Protein AF-A0A535RAV1-F1 (afdb_monomer)

Radius of gyration: 21.85 Å; Cα contacts (8 Å, |Δi|>4): 328; chains: 1; bounding box: 74×34×64 Å

Sequence (198 aa):
MDEGVINHAPTEHHHMDGILNIHKPTGMTSHDVVARVRKLLKQKRVGHAGTLDPAASGVLPICVGQATRVAEYLSESGKAYQATIAFGTVTDTYDSEGAVIRTTSTDDLTLSHIQSLLPTFLGDQLQVPPRYSAIKLQGQPAYKRTRAGEAITMEARSVTIYRLEIIDWQTPMLTLAIECSKGTYIRSLAYDLGEQSG

Nearest PDB structures (foldseek):
  1k8w-assembly1_A  TM=9.732E-01  e=4.304E-21  Escherichia coli
  1zl3-assembly1_A  TM=9.728E-01  e=6.489E-21  Escherichia coli
  2ab4-assembly1_A  TM=9.626E-01  e=1.083E-19  Thermotoga maritima
  1ze2-assembly1_A  TM=9.544E-01  e=5.512E-18  Thermotoga maritima
  1sgv-assembly1_A  TM=8.808E-01  e=1.777E-13  Mycobacterium tuberculosis H37Rv

Secondary structure (DSSP, 8-state):
-----------------EEEEEEEPTT--HHHHHHHHHHHHT-S-EEESSPPPTT--EEEEEEEGGGGGGHHHHHHS-EEEEEEEETTEEETTSSTTSPEEEE---TT--HHHHHHHGGGGSEEEEE---SSSS-EETTEEHHHHHHTT---PPPPEEEEEEEEEEEEEETTEEEEEEEE-TT--HHHHHHHHHHHH-

Foldseek 3Di:
DDDDDPPDDPDPLPFDFDKDWDWADAQDWLVNVQVVVCVVSVADAKDWLDTDDRRDTGTIIMGGDPSVVCSPVSLFDKDKDKDKFFAQWAFLQLDPVGDTPGGDDCPVPDPVLLVVCVVVQAFKDWFFHRLCAQDDDPNHGSNVCVVVVHDDDTGTDIKHWHDWDFPDDDVPMTIIITIIGRPDDVSRVSVVSNVSRD

Structure (mmCIF, N/CA/C/O backbone):
data_AF-A0A535RAV1-F1
#
_entry.id   AF-A0A535RAV1-F1
#
loop_
_atom_site.group_PDB
_atom_site.id
_atom_site.type_symbol
_atom_site.label_atom_id
_atom_site.label_alt_id
_atom_site.label_comp_id
_atom_site.label_asym_id
_atom_site.label_entity_id
_atom_site.label_seq_id
_atom_site.pdbx_PDB_ins_code
_atom_site.Cartn_x
_atom_site.Cartn_y
_atom_site.Cartn_z
_atom_site.occupancy
_atom_site.B_iso_or_equiv
_atom_site.auth_seq_id
_atom_site.auth_comp_id
_atom_site.auth_asym_id
_atom_site.auth_atom_id
_atom_site.pdbx_PDB_model_num
ATOM 1 N N . MET A 1 1 ? -58.759 11.325 39.808 1.00 40.94 1 MET A N 1
ATOM 2 C CA . MET A 1 1 ? -58.548 10.662 38.509 1.00 40.94 1 MET A CA 1
ATOM 3 C C . MET A 1 1 ? -57.102 10.928 38.164 1.00 40.94 1 MET A C 1
ATOM 5 O O . MET A 1 1 ? -56.770 12.062 37.861 1.00 40.94 1 MET A O 1
ATOM 9 N N . ASP A 1 2 ? -56.259 9.937 38.438 1.00 40.59 2 ASP A N 1
ATOM 10 C CA . ASP A 1 2 ? -54.803 10.002 38.310 1.00 40.59 2 ASP A CA 1
ATOM 11 C C . ASP A 1 2 ? -54.442 9.800 36.835 1.00 40.59 2 ASP A C 1
ATOM 13 O O . ASP A 1 2 ? -54.731 8.743 36.267 1.00 40.59 2 ASP A O 1
ATOM 17 N N . GLU A 1 3 ? -53.862 10.814 36.196 1.00 44.00 3 GLU A N 1
ATOM 18 C CA . GLU A 1 3 ? -53.285 10.674 34.860 1.00 44.00 3 GLU A CA 1
ATOM 19 C C . GLU A 1 3 ? -51.936 9.962 34.989 1.00 44.00 3 GLU A C 1
ATOM 21 O O . GLU A 1 3 ? -50.919 10.545 35.365 1.00 44.00 3 GLU A O 1
ATOM 26 N N . GLY A 1 4 ? -51.953 8.656 34.719 1.00 43.03 4 GLY A N 1
ATOM 27 C CA . GLY A 1 4 ? -50.771 7.807 34.720 1.00 43.03 4 GLY A CA 1
ATOM 28 C C . GLY A 1 4 ? -49.730 8.295 33.714 1.00 43.03 4 GLY A C 1
ATOM 29 O O . GLY A 1 4 ? -49.876 8.118 32.506 1.00 43.03 4 GLY A O 1
ATOM 30 N N . VAL A 1 5 ? -48.649 8.873 34.234 1.00 48.31 5 VAL A N 1
ATOM 31 C CA . VAL A 1 5 ? -47.430 9.189 33.488 1.00 48.31 5 VAL A CA 1
ATOM 32 C C . VAL A 1 5 ? -46.812 7.878 33.001 1.00 48.31 5 VAL A C 1
ATOM 34 O O . VAL A 1 5 ? -46.253 7.103 33.778 1.00 48.31 5 VAL A O 1
ATOM 37 N N . ILE A 1 6 ? -46.912 7.614 31.698 1.00 54.31 6 ILE A N 1
ATOM 38 C CA . ILE A 1 6 ? -46.225 6.497 31.046 1.00 54.31 6 ILE A CA 1
ATOM 39 C C . ILE A 1 6 ? -44.735 6.850 30.985 1.00 54.31 6 ILE A C 1
ATOM 41 O O . ILE A 1 6 ? -44.263 7.473 30.034 1.00 54.31 6 ILE A O 1
ATOM 45 N N . ASN A 1 7 ? -43.986 6.452 32.013 1.00 45.75 7 ASN A N 1
ATOM 46 C CA . ASN A 1 7 ? -42.528 6.484 31.995 1.00 45.75 7 ASN A CA 1
ATOM 47 C C . ASN A 1 7 ? -42.029 5.577 30.861 1.00 45.75 7 ASN A C 1
ATOM 49 O O . ASN A 1 7 ? -42.032 4.353 30.985 1.00 45.75 7 ASN A O 1
ATOM 53 N N . HIS A 1 8 ? -41.593 6.170 29.748 1.00 49.88 8 HIS A N 1
ATOM 54 C CA . HIS A 1 8 ? -40.748 5.463 28.792 1.00 49.88 8 HIS A CA 1
ATOM 55 C C . HIS A 1 8 ? -39.444 5.113 29.512 1.00 49.88 8 HIS A C 1
ATOM 57 O O . HIS A 1 8 ? -38.670 6.002 29.870 1.00 49.88 8 HIS A O 1
ATOM 63 N N . ALA A 1 9 ? -39.221 3.820 29.756 1.00 52.66 9 ALA A N 1
ATOM 64 C CA . ALA A 1 9 ? -37.935 3.326 30.224 1.00 52.66 9 ALA A CA 1
ATOM 65 C C . ALA A 1 9 ? -36.830 3.862 29.292 1.00 52.66 9 ALA A C 1
ATOM 67 O O . ALA A 1 9 ? -37.036 3.897 28.073 1.00 52.66 9 ALA A O 1
ATOM 68 N N . PRO A 1 10 ? -35.676 4.306 29.823 1.00 50.59 10 PRO A N 1
ATOM 69 C CA . PRO A 1 10 ? -34.574 4.735 28.978 1.00 50.59 10 PRO A CA 1
ATOM 70 C C . PRO A 1 10 ? -34.222 3.576 28.045 1.00 50.59 10 PRO A C 1
ATOM 72 O O . PRO A 1 10 ? -33.960 2.469 28.508 1.00 50.59 10 PRO A O 1
ATOM 75 N N . THR A 1 11 ? -34.264 3.815 26.731 1.00 56.00 11 THR A N 1
ATOM 76 C CA . THR A 1 11 ? -33.820 2.845 25.726 1.00 56.00 11 THR A CA 1
ATOM 77 C C . THR A 1 11 ? -32.434 2.360 26.122 1.00 56.00 11 THR A C 1
ATOM 79 O O . THR A 1 11 ? -31.497 3.163 26.125 1.00 56.00 11 THR A O 1
ATOM 82 N N . GLU A 1 12 ? -32.302 1.082 26.483 1.00 54.66 12 GLU A N 1
ATOM 83 C CA . GLU A 1 12 ? -31.005 0.484 26.774 1.00 54.66 12 GLU A CA 1
ATOM 84 C C . GLU A 1 12 ? -30.094 0.726 25.573 1.00 54.66 12 GLU A C 1
ATOM 86 O O . GLU A 1 12 ? -30.307 0.193 24.481 1.00 54.66 12 GLU A O 1
ATOM 91 N N . HIS A 1 13 ? -29.078 1.567 25.757 1.00 59.22 13 HIS A N 1
ATOM 92 C CA . HIS A 1 13 ? -28.006 1.698 24.790 1.00 59.22 13 HIS A CA 1
ATOM 93 C C . HIS A 1 13 ? -27.215 0.393 24.808 1.00 59.22 13 HIS A C 1
ATOM 95 O O . HIS A 1 13 ? -26.243 0.255 25.549 1.00 59.22 13 HIS A O 1
ATOM 101 N N . HIS A 1 14 ? -27.657 -0.576 24.006 1.00 67.88 14 HIS A N 1
ATOM 102 C CA . HIS A 1 14 ? -26.923 -1.808 23.783 1.00 67.88 14 HIS A CA 1
ATOM 103 C C . HIS A 1 14 ? -25.544 -1.448 23.233 1.00 67.88 14 HIS A C 1
ATOM 105 O O . HIS A 1 14 ? -25.396 -0.940 22.118 1.00 67.88 14 HIS A O 1
ATOM 111 N N . HIS A 1 15 ? -24.527 -1.668 24.061 1.00 83.62 15 HIS A N 1
ATOM 112 C CA . HIS A 1 15 ? -2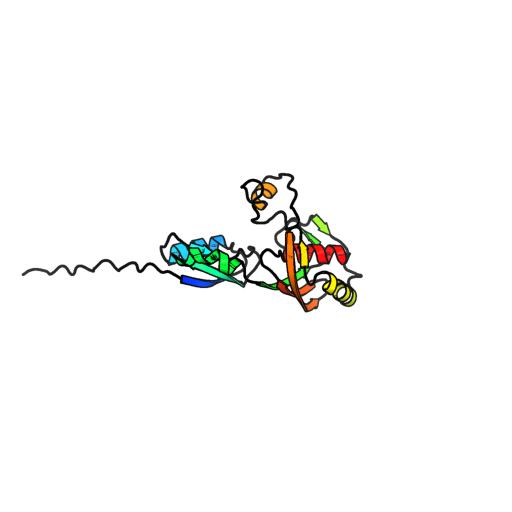3.145 -1.551 23.646 1.00 83.62 15 HIS A CA 1
ATOM 113 C C . HIS A 1 15 ? -22.860 -2.663 22.638 1.00 83.62 15 HIS A C 1
ATOM 115 O O . HIS A 1 15 ? -22.848 -3.839 22.986 1.00 83.62 15 HIS A O 1
ATOM 121 N N . MET A 1 16 ? -22.639 -2.285 21.380 1.00 90.56 16 MET A N 1
ATOM 122 C CA . MET A 1 16 ? -22.198 -3.215 20.353 1.00 90.56 16 MET A CA 1
ATOM 123 C C . MET A 1 16 ? -20.735 -3.596 20.595 1.00 90.56 16 MET A C 1
ATOM 125 O O . MET A 1 16 ? -19.881 -2.723 20.764 1.00 90.56 16 MET A O 1
ATOM 129 N N . ASP A 1 17 ? -20.458 -4.893 20.556 1.00 95.94 17 ASP A N 1
ATOM 130 C CA . ASP A 1 17 ? -19.117 -5.458 20.479 1.00 95.94 17 ASP A CA 1
ATOM 131 C C . ASP A 1 17 ? -19.047 -6.303 19.205 1.00 95.94 17 ASP A C 1
ATOM 133 O O . ASP A 1 17 ? -19.876 -7.189 18.996 1.00 95.94 17 ASP A O 1
ATOM 137 N N . GLY A 1 18 ? -18.090 -6.027 18.320 1.00 96.31 18 GLY A N 1
ATOM 138 C CA . GLY A 1 18 ? -17.994 -6.780 17.071 1.00 96.31 18 GLY A CA 1
ATOM 139 C C . GLY A 1 18 ? -17.043 -6.195 16.038 1.00 96.31 18 GLY A C 1
ATOM 140 O O . GLY A 1 18 ? -16.431 -5.145 16.244 1.00 96.31 18 GLY A O 1
ATOM 141 N N . ILE A 1 19 ? -16.922 -6.898 14.914 1.00 97.50 19 ILE A N 1
ATOM 142 C CA . ILE A 1 19 ? -16.117 -6.491 13.761 1.00 97.50 19 ILE A CA 1
ATOM 143 C C . ILE A 1 19 ? -17.068 -6.224 12.595 1.00 97.50 19 ILE A C 1
ATOM 145 O O . ILE A 1 19 ? -17.820 -7.104 12.184 1.00 97.50 19 ILE A O 1
ATOM 149 N N . LEU A 1 20 ? -17.029 -5.009 12.060 1.00 97.31 20 LEU A N 1
ATOM 150 C CA . LEU A 1 20 ? -17.771 -4.604 10.874 1.00 97.31 20 LEU A CA 1
ATOM 151 C C . LEU A 1 20 ? -16.847 -4.687 9.661 1.00 97.31 20 LEU A C 1
ATOM 153 O O . LEU A 1 20 ? -15.810 -4.025 9.629 1.00 97.31 20 LEU A O 1
ATOM 157 N N . ASN A 1 21 ? -17.229 -5.462 8.650 1.00 97.00 21 ASN A N 1
ATOM 158 C CA . ASN A 1 21 ? -16.541 -5.461 7.363 1.00 97.00 21 ASN A CA 1
ATOM 159 C C . ASN A 1 21 ? -17.077 -4.307 6.503 1.00 97.00 21 ASN A C 1
ATOM 161 O O . ASN A 1 21 ? -18.159 -4.418 5.926 1.00 97.00 21 ASN A O 1
ATOM 165 N N . ILE A 1 22 ? -16.362 -3.180 6.464 1.00 97.81 22 ILE A N 1
ATOM 166 C CA . ILE A 1 22 ? -16.795 -1.989 5.727 1.00 97.81 22 ILE A CA 1
ATOM 167 C C . ILE A 1 22 ? -16.051 -1.895 4.402 1.00 97.81 22 ILE A C 1
ATOM 169 O O . ILE A 1 22 ? -14.827 -1.936 4.372 1.00 97.81 22 ILE A O 1
ATOM 173 N N . HIS A 1 23 ? -16.782 -1.669 3.313 1.00 98.06 23 HIS A N 1
ATOM 174 C CA . HIS A 1 23 ? -16.182 -1.222 2.063 1.00 98.06 23 HIS A CA 1
ATOM 175 C C . HIS A 1 23 ? -15.882 0.285 2.141 1.00 98.06 23 HIS A C 1
ATOM 177 O O . HIS A 1 23 ? -16.796 1.112 2.071 1.00 98.06 23 HIS A O 1
ATOM 183 N N . LYS A 1 24 ? -14.611 0.657 2.330 1.00 98.06 24 LYS A N 1
ATOM 184 C CA . LYS A 1 24 ? -14.158 2.054 2.318 1.00 98.06 24 LYS A CA 1
ATOM 185 C C . LYS A 1 24 ? -14.200 2.578 0.874 1.00 98.06 24 LYS A C 1
ATOM 187 O O . LYS A 1 24 ? -13.493 2.018 0.039 1.00 98.06 24 LYS A O 1
ATOM 192 N N . PRO A 1 25 ? -14.957 3.641 0.554 1.00 97.06 25 PRO A N 1
ATOM 193 C CA . PRO A 1 25 ? -14.836 4.314 -0.736 1.00 97.06 25 PRO A CA 1
ATOM 194 C C . PRO A 1 25 ? -13.516 5.096 -0.850 1.00 97.06 25 PRO A C 1
ATOM 196 O O . PRO A 1 25 ? -12.830 5.371 0.143 1.00 97.06 25 PRO A O 1
ATOM 199 N N . THR A 1 26 ? -13.171 5.478 -2.075 1.00 95.88 26 THR A N 1
ATOM 200 C CA . THR A 1 26 ? -12.068 6.407 -2.347 1.00 95.88 26 THR A CA 1
ATOM 201 C C . THR A 1 26 ? -12.363 7.800 -1.772 1.00 95.88 26 THR A C 1
ATOM 203 O O . THR A 1 26 ? -13.507 8.138 -1.457 1.00 95.88 26 THR A O 1
ATOM 206 N N . GLY A 1 27 ? -11.317 8.601 -1.561 1.00 94.69 27 GLY A N 1
ATOM 207 C CA . GLY A 1 27 ? -11.416 9.979 -1.061 1.00 94.69 27 GLY A CA 1
ATOM 208 C C . GLY A 1 27 ? -11.648 10.117 0.449 1.00 94.69 27 GLY A C 1
ATOM 209 O O . GLY A 1 27 ? -11.622 11.226 0.972 1.00 94.69 27 GLY A O 1
ATOM 210 N N . MET A 1 28 ? -11.842 9.013 1.178 1.00 95.44 28 MET A N 1
ATOM 211 C CA . MET A 1 28 ? -11.912 9.018 2.645 1.00 95.44 28 MET A CA 1
ATOM 212 C C . MET A 1 28 ? -10.675 8.373 3.255 1.00 95.44 28 MET A C 1
ATOM 214 O O . MET A 1 28 ? -10.225 7.316 2.805 1.00 95.44 28 MET A O 1
ATOM 218 N N . THR A 1 29 ? -10.173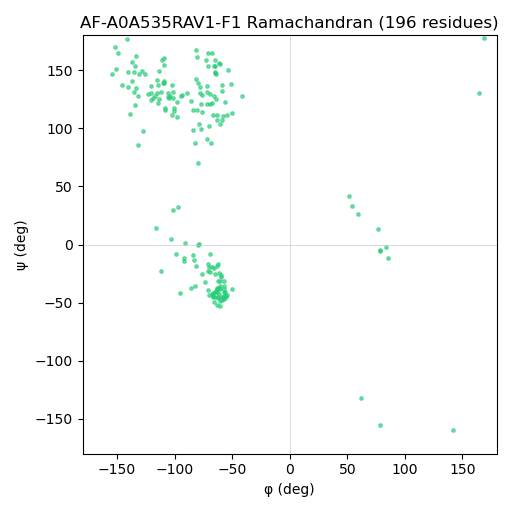 8.930 4.352 1.00 95.94 29 THR A N 1
ATOM 219 C CA . THR A 1 29 ? -9.173 8.238 5.165 1.00 95.94 29 THR A CA 1
ATOM 220 C C . THR A 1 29 ? -9.820 7.081 5.935 1.00 95.94 29 THR A C 1
ATOM 222 O O . THR A 1 29 ? -11.020 7.070 6.222 1.00 95.94 29 THR A O 1
ATOM 225 N N . SER A 1 30 ? -9.012 6.108 6.358 1.00 96.50 30 SER A N 1
ATOM 226 C CA . SER A 1 30 ? -9.485 5.050 7.268 1.00 96.50 30 SER A CA 1
ATOM 227 C C . SER A 1 30 ? -9.997 5.612 8.610 1.00 96.50 30 SER A C 1
ATOM 229 O O . SER A 1 30 ? -10.890 5.036 9.232 1.00 96.50 30 SER A O 1
ATOM 231 N N . HIS A 1 31 ? -9.477 6.768 9.043 1.00 96.62 31 HIS A N 1
ATOM 232 C CA . HIS A 1 31 ? -9.923 7.449 10.261 1.00 96.62 31 HIS A CA 1
ATOM 233 C C . HIS A 1 31 ? -11.293 8.119 10.092 1.00 96.62 31 HIS A C 1
ATOM 235 O O . HIS A 1 31 ? -12.073 8.126 11.046 1.00 96.62 31 HIS A O 1
ATOM 241 N N . ASP A 1 32 ? -11.629 8.605 8.895 1.00 97.69 32 ASP A N 1
ATOM 242 C CA . ASP A 1 32 ? -12.959 9.160 8.608 1.00 97.69 32 ASP A CA 1
ATOM 243 C C . ASP A 1 32 ? -14.042 8.085 8.737 1.00 97.69 32 ASP A C 1
ATOM 245 O O . ASP A 1 32 ? -15.099 8.327 9.328 1.00 97.69 32 ASP A O 1
ATOM 249 N N . VAL A 1 33 ? -13.757 6.858 8.275 1.00 98.06 33 VAL A N 1
ATOM 250 C CA . VAL A 1 33 ? -14.653 5.706 8.480 1.00 98.06 33 VAL A CA 1
ATOM 251 C C . VAL A 1 33 ? -14.849 5.432 9.969 1.00 98.06 33 VAL A C 1
ATOM 253 O O . VAL A 1 33 ? -15.988 5.322 10.426 1.00 98.06 33 VAL A O 1
ATOM 256 N N . VAL A 1 34 ? -13.760 5.373 10.746 1.00 97.88 34 VAL A N 1
ATOM 257 C CA . VAL A 1 34 ? -13.821 5.180 12.206 1.00 97.88 34 VAL A CA 1
ATOM 258 C C . VAL A 1 34 ? -14.672 6.268 12.870 1.00 97.88 34 VAL A C 1
ATOM 260 O O . VAL A 1 34 ? -15.519 5.955 13.709 1.00 97.88 34 VAL A O 1
ATOM 263 N N . ALA A 1 35 ? -14.489 7.535 12.490 1.00 97.81 35 ALA A N 1
ATOM 264 C CA . ALA A 1 35 ? -15.250 8.659 13.030 1.00 97.81 35 ALA A CA 1
ATOM 265 C C . ALA A 1 35 ? -16.749 8.551 12.704 1.00 97.81 35 ALA A C 1
ATOM 267 O O . ALA A 1 35 ? -17.592 8.779 13.579 1.00 97.81 35 ALA A O 1
ATOM 268 N N . ARG A 1 36 ? -17.093 8.139 11.479 1.00 97.69 36 ARG A N 1
ATOM 269 C CA . ARG A 1 36 ? -18.483 7.921 11.058 1.00 97.69 36 ARG A CA 1
ATOM 270 C C . ARG A 1 36 ? -19.135 6.771 11.824 1.00 97.69 36 ARG A C 1
ATOM 272 O O . ARG A 1 36 ? -20.237 6.951 12.335 1.00 97.69 36 ARG A O 1
ATOM 279 N N . VAL A 1 37 ? -18.449 5.637 11.977 1.00 97.19 37 VAL A N 1
ATOM 280 C CA . VAL A 1 37 ? -18.945 4.488 12.760 1.00 97.19 37 VAL A CA 1
ATOM 281 C C . VAL A 1 37 ? -19.146 4.872 14.226 1.00 97.19 37 VAL A C 1
ATOM 283 O O . VAL A 1 37 ? -20.211 4.623 14.786 1.00 97.19 37 VAL A O 1
ATOM 286 N N . ARG A 1 38 ? -18.175 5.564 14.832 1.00 96.44 38 ARG A N 1
ATOM 287 C CA . ARG A 1 38 ? -18.273 6.098 16.201 1.00 96.44 38 ARG A CA 1
ATOM 288 C C . ARG A 1 38 ? -19.508 6.979 16.389 1.00 96.44 38 ARG A C 1
ATOM 290 O O . ARG A 1 38 ? -20.196 6.848 17.400 1.00 96.44 38 ARG A O 1
ATOM 297 N N . LYS A 1 39 ? -19.798 7.860 15.425 1.00 96.31 39 LYS A N 1
ATOM 298 C CA . LYS A 1 39 ? -20.979 8.737 15.452 1.00 96.31 39 LYS A CA 1
ATOM 299 C C . LYS A 1 39 ? -22.284 7.946 15.329 1.00 96.31 39 LYS A C 1
ATOM 301 O O . LYS A 1 39 ? -23.211 8.215 16.085 1.00 96.31 39 LYS A O 1
ATOM 306 N N . LEU A 1 40 ? -22.348 6.985 14.406 1.00 95.81 40 LEU A N 1
ATOM 307 C CA . LEU A 1 40 ? -23.547 6.177 14.155 1.00 95.81 40 LEU A CA 1
ATOM 308 C C . LEU A 1 40 ? -23.892 5.267 15.338 1.00 95.81 40 LEU A C 1
ATOM 310 O O . LEU A 1 40 ? -25.045 5.221 15.753 1.00 95.81 40 LEU A O 1
ATOM 314 N N . LEU A 1 41 ? -22.891 4.597 15.912 1.00 94.88 41 LEU A N 1
ATOM 315 C CA . LEU A 1 41 ? -23.080 3.671 17.033 1.00 94.88 41 LEU A CA 1
ATOM 316 C C . LEU A 1 41 ? -23.110 4.366 18.398 1.00 94.88 41 LEU A C 1
ATOM 318 O O . LEU A 1 41 ? -23.393 3.726 19.404 1.00 94.88 41 LEU A O 1
ATOM 322 N N . LYS A 1 42 ? -22.791 5.667 18.458 1.00 95.00 42 LYS A N 1
ATOM 323 C CA . LYS A 1 42 ? -22.641 6.435 19.707 1.00 95.00 42 LYS A CA 1
ATOM 324 C C . LYS A 1 42 ? -21.651 5.791 20.696 1.00 95.00 42 LYS A C 1
ATOM 326 O O . LYS A 1 42 ? -21.791 5.927 21.907 1.00 95.00 42 LYS A O 1
ATOM 331 N N . GLN A 1 43 ? -20.607 5.129 20.188 1.00 93.31 43 GLN A N 1
ATOM 332 C CA . GLN A 1 43 ? -19.610 4.415 20.993 1.00 93.31 43 GLN A CA 1
ATOM 333 C C . GLN A 1 43 ? -18.200 4.952 20.773 1.00 93.31 43 GLN A C 1
ATOM 335 O O . GLN A 1 43 ? -17.721 5.045 19.648 1.00 93.31 43 GLN A O 1
ATOM 340 N N . LYS A 1 44 ? -17.481 5.246 21.862 1.00 92.94 44 LYS A N 1
ATOM 341 C CA . LYS A 1 44 ? -16.120 5.812 21.796 1.00 92.94 44 LYS A CA 1
ATOM 342 C C . LYS A 1 44 ? -15.072 4.806 21.305 1.00 92.94 44 LYS A C 1
ATOM 344 O O . LYS A 1 44 ? -14.167 5.177 20.557 1.00 92.94 44 LYS A O 1
ATOM 349 N N . ARG A 1 45 ? -15.182 3.544 21.729 1.00 96.12 45 ARG A N 1
ATOM 350 C CA . ARG A 1 45 ? -14.188 2.494 21.474 1.00 96.12 45 ARG A CA 1
ATOM 351 C C . ARG A 1 45 ? -14.394 1.883 20.086 1.00 96.12 45 ARG A C 1
ATOM 353 O O . ARG A 1 45 ? -15.116 0.908 19.937 1.00 96.12 45 ARG A O 1
ATOM 360 N N . VAL A 1 46 ? -13.770 2.495 19.084 1.00 97.56 46 VAL A N 1
ATOM 361 C CA . VAL A 1 46 ? -13.811 2.073 17.675 1.00 97.56 46 VAL A CA 1
ATOM 362 C C . VAL A 1 46 ? -12.424 2.268 17.067 1.00 97.56 46 VAL A C 1
ATOM 364 O O . VAL A 1 46 ? -11.821 3.324 17.284 1.00 97.56 46 VAL A O 1
ATOM 367 N N . GLY A 1 47 ? -11.942 1.285 16.307 1.00 96.31 47 GLY A N 1
ATOM 368 C CA . GLY A 1 47 ? -10.682 1.335 15.557 1.00 96.31 47 GLY A CA 1
ATOM 369 C C . GLY A 1 47 ? -10.724 0.441 14.314 1.00 96.31 47 GLY A C 1
ATOM 370 O O . GLY A 1 47 ? -11.664 -0.329 14.150 1.00 96.31 47 GLY A O 1
ATOM 371 N N . HIS A 1 48 ? -9.726 0.537 13.435 1.00 96.19 48 HIS A N 1
ATOM 372 C CA . HIS A 1 48 ? -9.615 -0.305 12.236 1.00 96.19 48 HIS A CA 1
ATOM 373 C C . HIS A 1 48 ? -8.472 -1.323 12.358 1.00 96.19 48 HIS A C 1
ATOM 375 O O . HIS A 1 48 ? -7.485 -1.054 13.041 1.00 96.19 48 HIS A O 1
ATOM 381 N N . ALA A 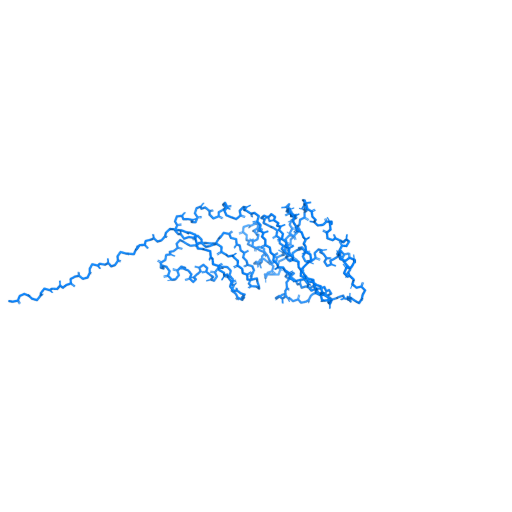1 49 ? -8.561 -2.446 11.643 1.00 93.56 49 ALA A N 1
ATOM 382 C CA . ALA A 1 49 ? -7.528 -3.493 11.609 1.00 93.56 49 ALA A CA 1
ATOM 383 C C . ALA A 1 49 ? -6.637 -3.455 10.348 1.00 93.56 49 ALA A C 1
ATOM 385 O O . ALA A 1 49 ? -6.158 -4.468 9.847 1.00 93.56 49 ALA A O 1
ATOM 386 N N . GLY A 1 50 ? -6.445 -2.266 9.787 1.00 90.75 50 GLY A N 1
ATOM 387 C CA . GLY A 1 50 ? -5.524 -2.037 8.683 1.00 90.75 50 GLY A CA 1
ATOM 388 C C . GLY A 1 50 ? -5.818 -0.701 8.032 1.00 90.75 50 GLY A C 1
ATOM 389 O O . GLY A 1 50 ? -6.967 -0.403 7.743 1.00 90.75 50 GLY A O 1
ATOM 390 N N . THR A 1 51 ? -4.798 0.123 7.826 1.00 92.38 51 THR A N 1
ATOM 391 C CA . THR A 1 51 ? -4.981 1.395 7.127 1.00 92.38 51 THR A CA 1
ATOM 392 C C . THR A 1 51 ? -5.061 1.143 5.624 1.00 92.38 51 THR A C 1
ATOM 394 O O . THR A 1 51 ? -4.189 0.479 5.066 1.00 92.38 51 THR A O 1
ATOM 397 N N . LEU A 1 52 ? -6.082 1.702 4.982 1.00 94.25 52 LEU A N 1
ATOM 398 C CA . LEU A 1 52 ? -6.130 1.948 3.544 1.00 94.25 52 LEU A CA 1
ATOM 399 C C . LEU A 1 52 ? -5.849 3.429 3.273 1.00 94.25 52 LEU A C 1
ATOM 401 O O . LEU A 1 52 ? -6.382 4.297 3.982 1.00 94.25 52 LEU A O 1
ATOM 405 N N . ASP A 1 53 ? -5.038 3.692 2.248 1.00 92.81 53 ASP A N 1
ATOM 406 C CA . ASP A 1 53 ? -4.761 5.041 1.750 1.00 92.81 53 ASP A CA 1
ATOM 407 C C . ASP A 1 53 ? -6.061 5.721 1.253 1.00 92.81 53 ASP A C 1
ATOM 409 O O . ASP A 1 53 ? -7.036 5.028 0.926 1.00 92.81 53 ASP A O 1
ATOM 413 N N . PRO A 1 54 ? -6.132 7.066 1.215 1.00 92.94 54 PRO A N 1
ATOM 414 C CA . PRO A 1 54 ? -7.342 7.782 0.801 1.00 92.94 54 PRO A CA 1
ATOM 415 C C . PRO A 1 54 ? -7.810 7.409 -0.609 1.00 92.94 54 PRO A C 1
ATOM 417 O O . PRO A 1 54 ? -8.993 7.098 -0.786 1.00 92.94 54 PRO A O 1
ATOM 420 N N . ALA A 1 55 ? -6.884 7.336 -1.568 1.00 93.25 55 ALA A N 1
ATOM 421 C CA . ALA A 1 55 ? -7.147 6.919 -2.945 1.00 93.25 55 ALA A CA 1
ATOM 422 C C . ALA A 1 55 ? -7.583 5.450 -3.100 1.00 93.25 55 ALA A C 1
ATOM 424 O O . ALA A 1 55 ? -8.202 5.102 -4.101 1.00 93.25 55 ALA A O 1
ATOM 425 N N . ALA A 1 56 ? -7.304 4.579 -2.124 1.00 95.62 56 ALA A N 1
ATOM 426 C CA . ALA A 1 56 ? -7.684 3.171 -2.200 1.00 95.62 56 ALA A CA 1
ATOM 427 C C . ALA A 1 56 ? -9.152 2.965 -1.798 1.00 95.62 56 ALA A C 1
ATOM 429 O O . ALA A 1 56 ? -9.629 3.572 -0.841 1.00 95.62 56 ALA A O 1
ATOM 430 N N . SER A 1 57 ? -9.860 2.052 -2.457 1.00 97.56 57 SER A N 1
ATOM 431 C CA . SER A 1 57 ? -11.135 1.508 -1.975 1.00 97.56 57 SER A CA 1
ATOM 432 C C . SER A 1 57 ? -10.983 0.049 -1.574 1.00 97.56 57 SER A C 1
ATOM 434 O O . SER A 1 57 ? -10.067 -0.627 -2.034 1.00 97.56 57 SER A O 1
ATOM 436 N N . GLY A 1 58 ? -11.887 -0.458 -0.740 1.00 97.69 58 GLY A N 1
ATOM 437 C CA . GLY A 1 58 ? -11.928 -1.887 -0.441 1.00 97.69 58 GLY A CA 1
ATOM 438 C C . GLY A 1 58 ? -12.260 -2.209 1.006 1.00 97.69 58 GLY A C 1
ATOM 439 O O . GLY A 1 58 ? -12.841 -1.404 1.731 1.00 97.69 58 GLY A O 1
ATOM 440 N N . VAL A 1 59 ? -11.898 -3.422 1.411 1.00 97.25 59 VAL A N 1
ATOM 441 C CA . VAL A 1 59 ? -12.216 -3.993 2.722 1.00 97.25 59 VAL A CA 1
ATOM 442 C C . VAL A 1 59 ? -11.457 -3.278 3.840 1.00 97.25 59 VAL A C 1
ATOM 444 O O . VAL A 1 59 ? -10.228 -3.276 3.883 1.00 97.25 59 VAL A O 1
ATOM 447 N N . LEU A 1 60 ? -12.203 -2.712 4.786 1.00 97.44 60 LEU A N 1
ATOM 448 C CA . LEU A 1 60 ? -11.705 -2.079 5.999 1.00 97.44 60 LEU A CA 1
ATOM 449 C C . LEU A 1 60 ? -12.420 -2.679 7.220 1.00 97.44 60 LEU A C 1
ATOM 451 O O . LEU A 1 60 ? -13.529 -2.250 7.557 1.00 97.44 60 LEU A O 1
ATOM 455 N N . PRO A 1 61 ? -11.808 -3.654 7.916 1.00 97.06 61 PRO A N 1
ATOM 456 C CA . PRO A 1 61 ? -12.381 -4.195 9.140 1.00 97.06 61 PRO A CA 1
ATOM 457 C C . PRO A 1 61 ? -12.369 -3.141 10.252 1.00 97.06 61 PRO A C 1
ATOM 459 O O . PRO A 1 61 ? -11.310 -2.631 10.635 1.00 97.06 61 PRO A O 1
ATOM 462 N N . ILE A 1 62 ? -13.546 -2.829 10.790 1.00 97.94 62 ILE A N 1
ATOM 463 C CA . ILE A 1 62 ? -13.746 -1.890 11.894 1.00 97.94 62 ILE A CA 1
ATOM 464 C C . ILE A 1 62 ? -14.126 -2.664 13.147 1.00 97.94 62 ILE A C 1
ATOM 466 O O . ILE A 1 62 ? -15.180 -3.285 13.222 1.00 97.94 62 ILE A O 1
ATOM 470 N N . CYS A 1 63 ? -13.268 -2.600 14.154 1.00 97.75 63 CYS A N 1
ATOM 471 C CA . CYS A 1 63 ? -13.492 -3.210 15.451 1.00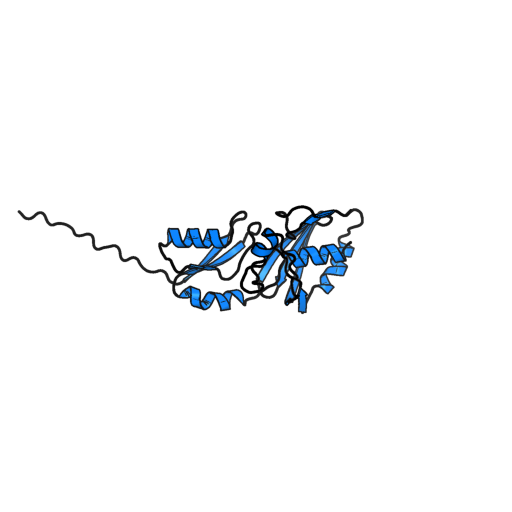 97.75 63 CYS A CA 1
ATOM 472 C C . CYS A 1 63 ? -14.213 -2.225 16.376 1.00 97.75 63 CYS A C 1
ATOM 474 O O . CYS A 1 63 ? -13.780 -1.079 16.536 1.00 97.75 63 CYS A O 1
ATOM 476 N N . VAL A 1 64 ? -15.281 -2.685 17.018 1.00 97.75 64 VAL A N 1
ATOM 477 C CA . VAL A 1 64 ? -16.134 -1.909 17.922 1.00 97.75 64 VAL A CA 1
ATOM 478 C C 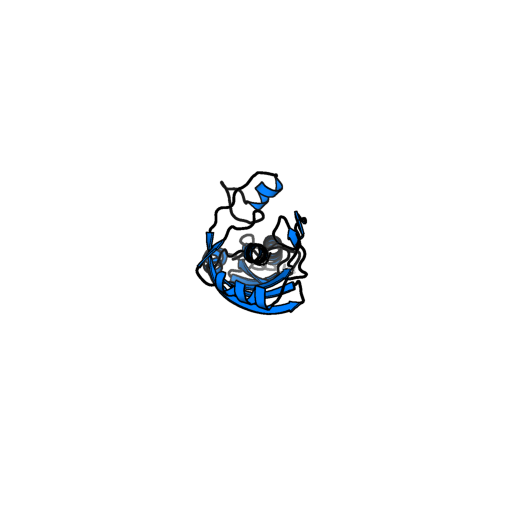. VAL A 1 64 ? -16.128 -2.556 19.305 1.00 97.75 64 VAL A C 1
ATOM 480 O O . VAL A 1 64 ? -16.186 -3.781 19.433 1.00 97.75 64 VAL A O 1
ATOM 483 N N . GLY A 1 65 ? -16.021 -1.732 20.346 1.00 96.31 65 GLY A N 1
ATOM 484 C CA . GLY A 1 65 ? -16.088 -2.187 21.728 1.00 96.31 65 GLY A CA 1
ATOM 485 C C . GLY A 1 65 ? -14.957 -3.161 22.077 1.00 96.31 65 GLY A C 1
ATOM 486 O O . GLY A 1 65 ? -13.787 -2.887 21.800 1.00 96.31 65 GLY A O 1
ATOM 487 N N . GLN A 1 66 ? -15.264 -4.292 22.705 1.00 96.00 66 GLN A N 1
ATOM 488 C CA . GLN A 1 66 ? -14.274 -5.304 23.091 1.00 96.00 66 GLN A CA 1
ATOM 489 C C . GLN A 1 66 ? -13.529 -5.909 21.900 1.00 96.00 66 GLN A C 1
ATOM 491 O O . GLN A 1 66 ? -12.372 -6.306 22.057 1.00 96.00 66 GLN A O 1
ATOM 496 N N . ALA A 1 67 ? -14.116 -5.897 20.701 1.00 96.62 67 ALA A N 1
ATOM 497 C CA . ALA A 1 67 ? -13.451 -6.398 19.504 1.00 96.62 67 ALA A CA 1
ATOM 498 C C . ALA A 1 67 ? -12.191 -5.596 19.138 1.00 96.62 67 ALA A C 1
ATOM 500 O O . ALA A 1 67 ? -11.321 -6.115 18.445 1.00 96.62 67 ALA A O 1
ATOM 501 N N . THR A 1 68 ? -11.999 -4.365 19.641 1.00 95.69 68 THR A N 1
ATOM 502 C CA . THR A 1 68 ? -10.736 -3.639 19.388 1.00 95.69 68 THR A CA 1
ATOM 503 C C . THR A 1 68 ? -9.514 -4.351 19.968 1.00 95.69 68 THR A C 1
ATOM 505 O O . THR A 1 68 ? -8.397 -4.021 19.587 1.00 95.69 68 THR A O 1
ATOM 508 N N . ARG A 1 69 ? -9.700 -5.310 20.888 1.00 94.50 69 ARG A N 1
ATOM 509 C CA . ARG A 1 69 ? -8.618 -6.135 21.453 1.00 94.50 69 ARG A CA 1
ATOM 510 C C . ARG A 1 69 ? -8.051 -7.135 20.453 1.00 94.50 69 ARG A C 1
ATOM 512 O O . ARG A 1 69 ? -6.925 -7.569 20.643 1.00 94.50 69 ARG A O 1
ATOM 519 N N . VAL A 1 70 ? -8.817 -7.504 19.424 1.00 92.81 70 VAL A N 1
ATOM 520 C CA . VAL A 1 70 ? -8.394 -8.491 18.418 1.00 92.81 70 VAL A CA 1
ATOM 521 C C . VAL A 1 70 ? -7.966 -7.860 17.090 1.00 92.81 70 VAL A C 1
ATOM 523 O O . VAL A 1 70 ? -7.643 -8.571 16.143 1.00 92.81 70 VAL A O 1
ATOM 526 N N . ALA A 1 71 ? -7.928 -6.524 17.014 1.00 91.44 71 ALA A N 1
ATOM 527 C CA . ALA A 1 71 ? -7.561 -5.794 15.799 1.00 91.44 71 ALA A CA 1
ATOM 528 C C . ALA A 1 71 ? -6.133 -6.107 15.318 1.00 91.44 71 ALA A C 1
ATOM 530 O O . ALA A 1 71 ? -5.874 -6.089 14.115 1.00 91.44 71 ALA A O 1
ATOM 531 N N . GLU A 1 72 ? -5.219 -6.405 16.244 1.00 87.75 72 GLU A N 1
ATOM 532 C CA . GLU A 1 72 ? -3.843 -6.777 15.917 1.00 87.75 72 GLU A CA 1
ATOM 533 C C . GLU A 1 72 ? -3.799 -8.080 15.118 1.00 87.75 72 GLU A C 1
ATOM 535 O O . GLU A 1 72 ? -3.300 -8.051 14.001 1.00 87.75 72 GLU A O 1
ATOM 540 N N . TYR A 1 73 ? -4.440 -9.156 15.593 1.00 89.94 73 TYR A N 1
ATOM 541 C CA . TYR A 1 73 ? -4.496 -10.450 14.893 1.00 89.94 73 TYR A CA 1
ATOM 542 C C . TYR A 1 73 ? -5.066 -10.342 13.474 1.00 89.94 73 TYR A C 1
ATOM 544 O O . TYR A 1 73 ? -4.545 -10.944 12.539 1.00 89.94 73 TYR A O 1
ATOM 552 N N . LEU A 1 74 ? -6.110 -9.528 13.285 1.00 87.44 74 LEU A N 1
ATOM 553 C CA . LEU A 1 74 ? -6.657 -9.249 11.953 1.00 87.44 74 LEU A CA 1
ATOM 554 C C . LEU A 1 74 ? -5.632 -8.542 11.054 1.00 87.44 74 LEU A C 1
ATOM 556 O O . LEU A 1 74 ? -5.529 -8.849 9.868 1.00 87.44 74 LEU A O 1
ATOM 560 N N . SER A 1 75 ? -4.850 -7.624 11.625 1.00 85.56 75 SER A N 1
ATOM 561 C CA . SER A 1 75 ? -3.803 -6.886 10.911 1.00 85.56 75 SER A CA 1
ATOM 562 C C . SER A 1 75 ? -2.596 -7.760 10.547 1.00 85.56 75 SER A C 1
ATOM 564 O O . SER A 1 75 ? -1.796 -7.347 9.706 1.00 85.56 75 SER A O 1
ATOM 566 N N . GLU A 1 76 ? -2.439 -8.930 11.177 1.00 85.81 76 GLU A N 1
ATOM 567 C CA . GLU A 1 76 ? -1.349 -9.878 10.904 1.00 85.81 76 GLU A CA 1
ATOM 568 C C . GLU A 1 76 ? -1.588 -10.772 9.694 1.00 85.81 76 GLU A C 1
ATOM 570 O O . GLU A 1 76 ? -0.631 -11.328 9.156 1.00 85.81 76 GLU A O 1
ATOM 575 N N . SER A 1 77 ? -2.839 -10.881 9.252 1.00 86.56 77 SER A N 1
ATOM 576 C CA . SER A 1 77 ? -3.194 -11.681 8.086 1.00 86.56 77 SER A CA 1
ATOM 577 C C . SER A 1 77 ? -2.599 -11.126 6.785 1.00 86.56 77 SER A C 1
ATOM 579 O O . SER A 1 77 ? -2.322 -9.928 6.648 1.00 86.56 77 SER A O 1
ATOM 581 N N . GLY A 1 78 ? -2.397 -12.027 5.819 1.00 90.56 78 GLY A N 1
ATOM 582 C CA . GLY A 1 78 ? -2.072 -11.654 4.447 1.00 90.56 78 GLY A CA 1
ATOM 583 C C . GLY A 1 78 ? -3.187 -10.817 3.820 1.00 90.56 78 GLY A C 1
ATOM 584 O O . GLY A 1 78 ? -4.347 -10.872 4.234 1.00 90.56 78 GLY A O 1
ATOM 585 N N . LYS A 1 79 ? -2.828 -10.015 2.823 1.00 95.00 79 LYS A N 1
ATOM 586 C CA . LYS A 1 79 ? -3.731 -9.080 2.155 1.00 95.00 79 LYS A CA 1
ATOM 587 C C . LYS A 1 79 ? -3.728 -9.321 0.658 1.00 95.00 79 LYS A C 1
ATOM 589 O O . LYS A 1 79 ? -2.696 -9.658 0.088 1.00 95.00 79 LYS A O 1
ATOM 594 N N . ALA A 1 80 ? -4.884 -9.097 0.045 1.00 97.50 80 ALA A N 1
ATOM 595 C CA . ALA A 1 80 ? -5.055 -9.136 -1.396 1.00 97.50 80 ALA A CA 1
ATOM 596 C C . ALA A 1 80 ? -5.414 -7.742 -1.915 1.00 97.50 80 ALA A C 1
ATOM 598 O O . ALA A 1 80 ? -6.228 -7.036 -1.311 1.00 97.50 80 ALA A O 1
ATOM 599 N N . TYR A 1 81 ? -4.808 -7.359 -3.031 1.00 98.19 81 TYR A N 1
ATOM 600 C CA . TYR A 1 81 ? -4.995 -6.070 -3.678 1.00 98.19 81 TYR A CA 1
ATOM 601 C C . TYR A 1 81 ? -5.173 -6.253 -5.178 1.00 98.19 81 TYR A C 1
ATOM 603 O O . TYR A 1 81 ? -4.565 -7.129 -5.785 1.00 98.19 81 TYR A O 1
ATOM 611 N N . GLN A 1 82 ? -5.957 -5.361 -5.771 1.00 98.56 82 GLN A N 1
ATOM 612 C CA . GLN A 1 82 ? -5.889 -5.067 -7.193 1.00 98.56 82 GLN A CA 1
ATOM 613 C C . GLN A 1 82 ? -5.395 -3.629 -7.328 1.00 98.56 82 GLN A C 1
ATOM 615 O O . GLN A 1 82 ? -5.970 -2.728 -6.712 1.00 98.56 82 GLN A O 1
ATOM 620 N N . ALA A 1 83 ? -4.322 -3.414 -8.081 1.00 98.06 83 ALA A N 1
ATOM 621 C CA . ALA A 1 83 ? -3.701 -2.102 -8.220 1.00 98.06 83 ALA A CA 1
ATOM 622 C C . ALA A 1 83 ? -3.332 -1.821 -9.672 1.00 98.06 83 ALA A C 1
ATOM 624 O O . ALA A 1 83 ? -2.845 -2.711 -10.364 1.00 98.06 83 ALA A O 1
ATOM 625 N N . THR A 1 84 ? -3.540 -0.578 -10.102 1.00 98.31 84 THR A N 1
ATOM 626 C CA . THR A 1 84 ? -3.096 -0.088 -11.408 1.00 98.31 84 THR A CA 1
ATOM 627 C C . THR A 1 84 ? -1.884 0.811 -11.222 1.00 98.31 84 THR A C 1
ATOM 629 O O . THR A 1 84 ? -1.929 1.766 -10.447 1.00 98.31 84 THR A O 1
ATOM 632 N N . ILE A 1 85 ? -0.810 0.491 -11.931 1.00 98.12 85 ILE A N 1
ATOM 633 C CA . ILE A 1 85 ? 0.459 1.212 -11.943 1.00 98.12 85 ILE A CA 1
ATOM 634 C C . ILE A 1 85 ? 0.539 1.960 -13.268 1.00 98.12 85 ILE A C 1
ATOM 636 O O . ILE A 1 85 ? 0.372 1.349 -14.321 1.00 98.12 85 ILE A O 1
ATOM 640 N N . ALA A 1 86 ? 0.791 3.266 -13.215 1.00 97.62 86 ALA A N 1
ATOM 641 C CA . ALA A 1 86 ? 1.101 4.070 -14.391 1.00 97.62 86 ALA A CA 1
ATOM 642 C C . ALA A 1 86 ? 2.618 4.282 -14.462 1.00 97.62 86 ALA A C 1
ATOM 644 O O . ALA A 1 86 ? 3.199 4.881 -13.556 1.00 97.62 86 ALA A O 1
ATOM 645 N N . PHE A 1 87 ? 3.254 3.786 -15.519 1.00 98.06 87 PHE A N 1
ATOM 646 C CA . PHE A 1 87 ? 4.686 3.968 -15.752 1.00 98.06 87 PHE A CA 1
ATOM 647 C C . PHE A 1 87 ? 4.986 5.346 -16.363 1.00 98.06 87 PHE A C 1
ATOM 649 O O . PHE A 1 87 ? 4.104 6.018 -16.900 1.00 98.06 87 PHE A O 1
ATOM 656 N N . GLY A 1 88 ? 6.245 5.783 -16.268 1.00 97.31 88 GLY A N 1
ATOM 657 C CA . GLY A 1 88 ? 6.716 7.051 -16.842 1.00 97.31 88 GLY A CA 1
ATOM 658 C C . GLY A 1 88 ? 6.473 8.293 -15.983 1.00 97.31 88 GLY A C 1
ATOM 659 O O . GLY A 1 88 ? 6.900 9.383 -16.356 1.00 97.31 88 GLY A O 1
ATOM 660 N N . THR A 1 89 ? 5.823 8.165 -14.824 1.00 97.56 89 THR A N 1
ATOM 661 C CA . THR A 1 89 ? 5.634 9.265 -13.865 1.00 97.56 89 THR A CA 1
ATOM 662 C C . THR A 1 89 ? 5.927 8.795 -12.449 1.00 97.56 89 THR A C 1
ATOM 664 O O . THR A 1 89 ? 5.387 7.794 -11.991 1.00 97.56 89 THR A O 1
ATOM 667 N N . VAL A 1 90 ? 6.741 9.563 -11.729 1.00 97.56 90 VAL A N 1
ATOM 668 C CA . VAL A 1 90 ? 7.027 9.359 -10.308 1.00 97.56 90 VAL A CA 1
ATOM 669 C C . VAL A 1 90 ? 6.504 10.551 -9.526 1.00 97.56 90 VAL A C 1
ATOM 671 O O . VAL A 1 90 ? 6.823 11.700 -9.846 1.00 97.56 90 VAL A O 1
ATOM 674 N N . THR A 1 91 ? 5.748 10.276 -8.468 1.00 96.88 91 THR A N 1
ATOM 675 C CA . THR A 1 91 ? 5.284 11.276 -7.504 1.00 96.88 91 THR A CA 1
ATOM 676 C C . THR A 1 91 ? 5.997 11.130 -6.161 1.00 96.88 91 THR A C 1
ATOM 678 O O . THR A 1 91 ? 6.560 10.081 -5.851 1.00 96.88 91 THR A O 1
ATOM 681 N N . ASP A 1 92 ? 5.983 12.172 -5.333 1.00 92.69 92 ASP A N 1
ATOM 682 C CA . ASP A 1 92 ? 6.603 12.157 -4.000 1.00 92.69 92 ASP A CA 1
ATOM 683 C C . ASP A 1 92 ? 5.915 11.212 -2.990 1.00 92.69 92 ASP A C 1
ATOM 685 O O . ASP A 1 92 ? 6.527 10.810 -1.994 1.00 92.69 92 ASP A O 1
ATOM 689 N N . THR A 1 93 ? 4.660 10.832 -3.242 1.00 93.06 93 THR A N 1
ATOM 690 C CA . THR A 1 93 ? 3.861 9.901 -2.423 1.00 93.06 93 THR A CA 1
ATOM 691 C C . THR A 1 93 ? 3.841 8.467 -2.956 1.00 93.06 93 THR A C 1
ATOM 693 O O . THR A 1 93 ? 3.351 7.578 -2.249 1.00 93.06 93 THR A O 1
ATOM 696 N N . TYR A 1 94 ? 4.381 8.237 -4.160 1.00 95.56 94 TYR A N 1
ATOM 697 C CA . TYR A 1 94 ? 4.277 6.986 -4.927 1.00 95.56 94 TYR A CA 1
ATOM 698 C C . TYR A 1 94 ? 2.829 6.572 -5.251 1.00 95.56 94 TYR A C 1
ATOM 700 O O . TYR A 1 94 ? 2.528 5.392 -5.426 1.00 95.56 94 TYR A O 1
ATOM 708 N N . ASP A 1 95 ? 1.919 7.541 -5.320 1.00 95.12 95 ASP A N 1
ATOM 709 C CA . ASP A 1 95 ? 0.547 7.370 -5.799 1.00 95.12 95 ASP A CA 1
ATOM 710 C C . ASP A 1 95 ? 0.086 8.580 -6.625 1.00 95.12 95 ASP A C 1
ATOM 712 O O . ASP A 1 95 ? 0.804 9.569 -6.782 1.00 95.12 95 ASP A O 1
ATOM 716 N N . SER A 1 96 ? -1.127 8.501 -7.168 1.00 93.94 96 SER A N 1
ATOM 717 C CA . SER A 1 96 ? -1.712 9.541 -8.016 1.00 93.94 96 SER A CA 1
ATOM 718 C C . SER A 1 96 ? -2.078 10.838 -7.282 1.00 93.94 96 SER A C 1
ATOM 720 O O . SER A 1 96 ? -2.491 11.789 -7.938 1.00 93.94 96 SER A O 1
ATOM 722 N N . GLU A 1 97 ? -2.002 10.885 -5.947 1.00 92.69 97 GLU A N 1
ATOM 723 C CA . GLU A 1 97 ? -2.336 12.083 -5.158 1.00 92.69 97 GLU A CA 1
ATOM 724 C C . GLU A 1 97 ? -1.109 12.977 -4.896 1.00 92.69 97 GLU A C 1
ATOM 726 O O . GLU A 1 97 ? -1.264 14.107 -4.427 1.00 92.69 97 GLU A O 1
ATOM 731 N N . GLY A 1 98 ? 0.101 12.485 -5.180 1.00 92.50 98 GLY A N 1
ATOM 732 C CA . GLY A 1 98 ? 1.355 13.204 -4.959 1.00 92.50 98 GLY A CA 1
ATOM 733 C C . GLY A 1 98 ? 1.712 14.215 -6.043 1.00 92.50 98 GLY A C 1
ATOM 734 O O . GLY A 1 98 ? 1.167 14.224 -7.148 1.00 92.50 98 GLY A O 1
ATOM 735 N N . ALA A 1 99 ? 2.699 15.053 -5.736 1.00 94.88 99 ALA A N 1
ATOM 736 C CA . ALA A 1 99 ? 3.297 15.956 -6.708 1.00 94.88 99 ALA A CA 1
ATOM 737 C C . ALA A 1 99 ? 4.274 15.187 -7.604 1.00 94.88 99 ALA A C 1
ATOM 739 O O . ALA A 1 99 ? 5.087 14.404 -7.113 1.00 94.88 99 ALA A O 1
ATOM 740 N N . VAL A 1 100 ? 4.224 15.430 -8.916 1.00 97.12 100 VAL A N 1
ATOM 741 C CA . VAL A 1 100 ? 5.168 14.837 -9.873 1.00 97.12 100 VAL A CA 1
ATOM 742 C C . VAL A 1 100 ? 6.579 15.344 -9.582 1.00 97.12 100 VAL A C 1
ATOM 744 O O . VAL A 1 100 ? 6.818 16.551 -9.568 1.00 97.12 100 VAL A O 1
ATOM 747 N N . ILE A 1 101 ? 7.515 14.416 -9.380 1.00 96.31 101 ILE A N 1
ATOM 748 C CA . ILE A 1 101 ? 8.933 14.712 -9.126 1.00 96.31 101 ILE A CA 1
ATOM 749 C C . ILE A 1 101 ? 9.844 14.276 -10.273 1.00 96.31 101 ILE A C 1
ATOM 751 O O . ILE A 1 101 ? 10.944 14.808 -10.411 1.00 96.31 101 ILE A O 1
ATOM 755 N N . ARG A 1 102 ? 9.404 13.323 -11.102 1.00 96.81 102 ARG A N 1
ATOM 756 C CA . ARG A 1 102 ? 10.139 12.862 -12.285 1.00 96.81 102 ARG A CA 1
ATOM 757 C C . ARG A 1 102 ? 9.180 12.297 -13.328 1.00 96.81 102 ARG A C 1
ATOM 759 O O . ARG A 1 102 ? 8.170 11.692 -12.977 1.00 96.81 102 ARG A O 1
ATOM 766 N N . THR A 1 103 ? 9.525 12.479 -14.598 1.00 97.12 103 THR A N 1
ATOM 767 C CA . THR A 1 103 ? 8.877 11.817 -15.735 1.00 97.12 103 THR A CA 1
ATOM 768 C C . THR A 1 103 ? 9.935 11.161 -16.620 1.00 97.12 103 THR A C 1
ATOM 770 O O . THR A 1 103 ? 11.067 11.646 -16.682 1.00 97.12 103 THR A O 1
ATOM 773 N N . THR A 1 104 ? 9.571 10.058 -17.267 1.00 95.56 104 THR A N 1
ATOM 774 C CA . THR A 1 104 ? 10.419 9.273 -18.178 1.00 95.56 104 THR A CA 1
ATOM 775 C C . THR A 1 104 ? 9.561 8.816 -19.363 1.00 95.56 104 THR A C 1
ATOM 777 O O . THR A 1 104 ? 8.354 8.620 -19.206 1.00 95.56 104 THR A O 1
ATOM 780 N N . SER A 1 105 ? 10.157 8.672 -20.554 1.00 95.38 105 SER A N 1
ATOM 781 C CA . SER A 1 105 ? 9.443 8.095 -21.704 1.00 95.38 105 SER A CA 1
ATOM 782 C C . SER A 1 105 ? 9.072 6.633 -21.435 1.00 95.38 105 SER A C 1
ATOM 784 O O . SER A 1 105 ? 9.803 5.911 -20.769 1.00 95.38 105 SER A O 1
ATOM 786 N N . THR A 1 106 ? 7.934 6.197 -21.972 1.00 96.62 106 THR A N 1
ATOM 787 C CA . THR A 1 106 ? 7.473 4.800 -21.905 1.00 96.62 106 THR A CA 1
ATOM 788 C C . THR A 1 106 ? 7.391 4.159 -23.289 1.00 96.62 106 THR A C 1
ATOM 790 O O . THR A 1 106 ? 6.798 3.094 -23.432 1.00 96.62 106 THR A O 1
ATOM 793 N N . ASP A 1 107 ? 7.988 4.789 -24.306 1.00 94.19 107 ASP A N 1
ATOM 794 C CA . ASP A 1 107 ? 7.871 4.362 -25.706 1.00 94.19 107 ASP A CA 1
ATOM 795 C C . ASP A 1 107 ? 8.416 2.940 -25.932 1.00 94.19 107 ASP A C 1
ATOM 797 O O . ASP A 1 107 ? 7.835 2.166 -26.690 1.00 94.19 107 ASP A O 1
ATOM 801 N N . ASP A 1 108 ? 9.482 2.572 -25.215 1.00 93.06 108 ASP A N 1
ATOM 802 C CA . ASP A 1 108 ? 10.113 1.247 -25.290 1.00 93.06 108 ASP A CA 1
ATOM 803 C C . ASP A 1 108 ? 9.541 0.242 -24.268 1.00 93.06 108 ASP A C 1
ATOM 805 O O . ASP A 1 108 ? 9.989 -0.908 -24.183 1.00 93.06 108 ASP A O 1
ATOM 809 N N . LEU A 1 109 ? 8.544 0.646 -23.471 1.00 96.38 109 LEU A N 1
ATOM 810 C CA . LEU A 1 109 ? 7.979 -0.196 -22.423 1.00 96.38 109 LEU A CA 1
ATOM 811 C C . LEU A 1 109 ? 7.056 -1.261 -23.022 1.00 96.38 109 LEU A C 1
ATOM 813 O O . LEU A 1 109 ? 5.970 -0.981 -23.536 1.00 96.38 109 LEU A O 1
ATOM 817 N N . THR A 1 110 ? 7.469 -2.520 -22.899 1.00 97.44 110 THR A N 1
ATOM 818 C CA . THR A 1 110 ? 6.721 -3.666 -23.423 1.00 97.44 110 THR A CA 1
ATOM 819 C C . THR A 1 110 ? 6.190 -4.556 -22.309 1.00 97.44 110 THR A C 1
ATOM 821 O O . THR A 1 110 ? 6.828 -4.748 -21.271 1.00 97.44 110 THR A O 1
ATOM 824 N N . LEU A 1 111 ? 5.042 -5.189 -22.563 1.00 97.56 111 LEU A N 1
ATOM 825 C CA . LEU A 1 111 ? 4.477 -6.183 -21.651 1.00 97.56 111 LEU A CA 1
ATOM 826 C C . LEU A 1 111 ? 5.453 -7.336 -21.383 1.00 97.56 111 LEU A C 1
ATOM 828 O O . LEU A 1 111 ? 5.589 -7.765 -20.242 1.00 97.56 111 LEU A O 1
ATOM 832 N N . SER A 1 112 ? 6.166 -7.810 -22.410 1.00 97.88 112 SER A N 1
ATOM 833 C CA . SER A 1 112 ? 7.159 -8.882 -22.271 1.00 97.88 112 SER A CA 1
ATOM 834 C C . SER A 1 112 ? 8.302 -8.503 -21.332 1.00 97.88 112 SER A C 1
ATOM 836 O O . SER A 1 112 ? 8.767 -9.344 -20.564 1.00 97.88 112 SER A O 1
ATOM 838 N N . HIS A 1 113 ? 8.740 -7.241 -21.362 1.00 97.12 113 HIS A N 1
ATOM 839 C CA . HIS A 1 113 ? 9.766 -6.758 -20.446 1.00 97.12 113 HIS A CA 1
ATOM 840 C C . HIS A 1 113 ? 9.251 -6.758 -19.001 1.00 97.12 113 HIS A C 1
ATOM 842 O O . HIS A 1 113 ? 9.872 -7.374 -18.137 1.00 97.12 113 HIS A O 1
ATOM 848 N N . ILE A 1 114 ? 8.067 -6.192 -18.755 1.00 97.25 114 ILE A N 1
ATOM 849 C CA . ILE A 1 114 ? 7.429 -6.198 -17.428 1.00 97.25 114 ILE A CA 1
ATOM 850 C C . ILE A 1 114 ? 7.237 -7.630 -16.912 1.00 97.25 114 ILE A C 1
ATOM 852 O O . ILE A 1 114 ? 7.596 -7.935 -15.776 1.00 97.25 114 ILE A O 1
ATOM 856 N N . GLN A 1 115 ? 6.722 -8.534 -17.750 1.00 97.94 115 GLN A N 1
ATOM 857 C CA . GLN A 1 115 ? 6.530 -9.947 -17.407 1.00 97.94 115 GLN A CA 1
ATOM 858 C C . GLN A 1 115 ? 7.833 -10.629 -16.983 1.00 97.94 115 GLN A C 1
ATOM 860 O O . GLN A 1 115 ? 7.810 -11.461 -16.079 1.00 97.94 115 GLN A O 1
ATOM 865 N N . SER A 1 116 ? 8.963 -10.267 -17.599 1.00 97.94 116 SER A N 1
ATOM 866 C CA . SER A 1 116 ? 10.275 -10.800 -17.217 1.00 97.94 116 SER A CA 1
ATOM 867 C C . SER A 1 116 ? 10.760 -10.305 -15.848 1.00 97.94 116 SER A C 1
ATOM 869 O O . SER A 1 116 ? 11.541 -11.002 -15.202 1.00 97.94 116 SER A O 1
ATOM 871 N N . LEU A 1 117 ? 10.270 -9.148 -15.382 1.00 97.75 117 LEU A N 1
ATOM 872 C CA . LEU A 1 117 ? 10.636 -8.552 -14.094 1.00 97.75 117 LEU A CA 1
ATOM 873 C C . LEU A 1 117 ? 9.791 -9.082 -12.932 1.00 97.75 117 LEU A C 1
ATOM 875 O O . LEU A 1 117 ? 10.326 -9.293 -11.852 1.00 97.75 117 LEU A O 1
ATOM 879 N N . LEU A 1 118 ? 8.492 -9.343 -13.123 1.00 97.56 118 LEU A N 1
ATOM 880 C CA . LEU A 1 118 ? 7.593 -9.740 -12.023 1.00 97.56 118 LEU A CA 1
ATOM 881 C C . LEU A 1 118 ? 8.108 -10.892 -11.128 1.00 97.56 118 LEU A C 1
ATOM 883 O O . LEU A 1 118 ? 7.920 -10.800 -9.912 1.00 97.56 118 LEU A O 1
ATOM 887 N N . PRO A 1 119 ? 8.777 -11.947 -11.646 1.00 98.12 119 PRO A N 1
ATOM 888 C CA . PRO A 1 119 ? 9.307 -13.016 -10.802 1.00 98.12 119 PRO A CA 1
ATOM 889 C C . PRO A 1 119 ? 10.332 -12.555 -9.758 1.00 98.12 119 PRO A C 1
ATOM 891 O O . PRO A 1 119 ? 10.446 -13.202 -8.720 1.00 98.12 119 PRO A O 1
ATOM 894 N N . THR A 1 120 ? 11.056 -11.453 -9.990 1.00 97.81 120 THR A N 1
ATOM 895 C CA . THR A 1 120 ? 12.072 -10.945 -9.048 1.00 97.81 120 THR A CA 1
ATOM 896 C C . THR A 1 120 ? 11.456 -10.362 -7.778 1.00 97.81 120 THR A C 1
ATOM 898 O O . THR A 1 120 ? 12.138 -10.276 -6.759 1.00 97.81 120 THR A O 1
ATOM 901 N N . PHE A 1 121 ? 10.168 -10.008 -7.824 1.00 97.94 121 PHE A N 1
ATOM 902 C CA . PHE A 1 121 ? 9.411 -9.451 -6.706 1.00 97.94 121 PHE A CA 1
ATOM 903 C C . PHE A 1 121 ? 8.693 -10.517 -5.873 1.00 97.94 121 PHE A C 1
ATOM 905 O O . PHE A 1 121 ? 8.234 -10.216 -4.775 1.00 97.94 121 PHE A O 1
ATOM 912 N N . LEU A 1 122 ? 8.568 -11.753 -6.366 1.00 98.12 122 LEU A N 1
ATOM 913 C CA . LEU A 1 122 ? 7.923 -12.835 -5.623 1.00 98.12 122 LEU A CA 1
ATOM 914 C C . LEU A 1 122 ? 8.790 -13.302 -4.443 1.00 98.12 122 LEU A C 1
ATOM 916 O O . LEU A 1 122 ? 10.016 -13.201 -4.462 1.00 98.12 122 LEU A O 1
ATOM 920 N N . GLY A 1 123 ? 8.141 -13.855 -3.419 1.00 98.25 123 GLY A N 1
ATOM 921 C CA . GLY A 1 123 ? 8.806 -14.366 -2.223 1.00 98.25 123 GLY A CA 1
ATOM 922 C C . GLY A 1 123 ? 9.217 -13.266 -1.246 1.00 98.25 123 GLY A C 1
ATOM 923 O O . GLY A 1 123 ? 8.585 -12.210 -1.184 1.00 98.25 123 GLY A O 1
ATOM 924 N N . ASP A 1 124 ? 10.232 -13.558 -0.434 1.00 98.00 124 ASP A N 1
ATOM 925 C CA . ASP A 1 124 ? 10.711 -12.660 0.615 1.00 98.00 124 ASP A CA 1
ATOM 926 C C . ASP A 1 124 ? 11.540 -11.517 0.027 1.00 98.00 124 ASP A C 1
ATOM 928 O O . ASP A 1 124 ? 12.485 -11.729 -0.731 1.00 98.00 124 ASP A O 1
ATOM 932 N N . GLN A 1 125 ? 11.189 -10.294 0.411 1.00 95.69 125 GLN A N 1
ATOM 933 C CA . GLN A 1 125 ? 11.752 -9.057 -0.114 1.00 95.69 125 GLN A CA 1
ATOM 934 C C . GLN A 1 125 ? 12.077 -8.091 1.025 1.00 95.69 125 GLN A C 1
ATOM 936 O O . GLN A 1 125 ? 11.445 -8.100 2.086 1.00 95.69 125 GLN A O 1
ATOM 941 N N . LEU A 1 126 ? 13.043 -7.207 0.783 1.00 96.62 126 LEU A N 1
ATOM 942 C CA . LEU A 1 126 ? 13.250 -6.016 1.599 1.00 96.62 126 LEU A CA 1
ATOM 943 C C . LEU A 1 126 ? 12.645 -4.823 0.873 1.00 96.62 126 LEU A C 1
ATOM 945 O O . LEU A 1 126 ? 13.128 -4.424 -0.180 1.00 96.62 126 LEU A O 1
ATOM 949 N N . GLN A 1 127 ? 11.607 -4.239 1.459 1.00 96.44 127 GLN A N 1
ATOM 950 C CA . GLN A 1 127 ? 10.910 -3.099 0.881 1.00 96.44 127 GLN A CA 1
ATOM 951 C C . GLN A 1 127 ? 11.147 -1.851 1.721 1.00 96.44 127 GLN A C 1
ATOM 953 O O . GLN A 1 127 ? 10.957 -1.873 2.941 1.00 96.44 127 GLN A O 1
ATOM 958 N N . VAL A 1 128 ? 11.518 -0.745 1.075 1.00 95.38 128 VAL A N 1
ATOM 959 C CA . VAL A 1 128 ? 11.555 0.574 1.715 1.00 95.38 128 VAL A CA 1
ATOM 960 C C . VAL A 1 128 ? 10.148 1.178 1.657 1.00 95.38 128 VAL A C 1
ATOM 962 O O . VAL A 1 128 ? 9.632 1.437 0.568 1.00 95.38 128 VAL A O 1
ATOM 965 N N . PRO A 1 129 ? 9.485 1.410 2.803 1.00 93.44 129 PRO A N 1
ATOM 966 C CA . PRO A 1 129 ? 8.161 2.021 2.811 1.00 93.44 129 PRO A CA 1
ATOM 967 C C . PRO A 1 129 ? 8.199 3.466 2.290 1.00 93.44 129 PRO A C 1
ATOM 969 O O . PRO A 1 129 ? 9.205 4.158 2.486 1.00 93.44 129 PRO A O 1
ATOM 972 N N . PRO A 1 130 ? 7.094 3.986 1.727 1.00 91.25 130 PRO A N 1
ATOM 973 C CA . PRO A 1 130 ? 7.040 5.369 1.284 1.00 91.25 130 PRO A CA 1
ATOM 974 C C . PRO A 1 130 ? 7.174 6.313 2.486 1.00 91.25 130 PRO A C 1
ATOM 976 O O . PRO A 1 130 ? 6.695 6.029 3.594 1.00 91.25 130 PRO A O 1
ATOM 979 N N . ARG A 1 131 ? 7.772 7.488 2.256 1.00 88.94 131 ARG A N 1
ATOM 980 C CA . ARG A 1 131 ? 7.895 8.548 3.277 1.00 88.94 131 ARG A CA 1
ATOM 981 C C . ARG A 1 131 ? 6.526 8.968 3.826 1.00 88.94 131 ARG A C 1
ATOM 983 O O . ARG A 1 131 ? 6.346 9.130 5.031 1.00 88.94 131 ARG A O 1
ATOM 990 N N . TYR A 1 132 ? 5.524 9.028 2.950 1.00 86.62 132 TYR A N 1
ATOM 991 C CA . TYR A 1 132 ? 4.122 9.239 3.305 1.00 86.62 132 TYR A CA 1
ATOM 992 C C . TYR A 1 132 ? 3.467 7.937 3.794 1.00 86.62 132 TYR A C 1
ATOM 994 O O . TYR A 1 132 ? 2.615 7.345 3.127 1.00 86.62 132 TYR A O 1
ATOM 1002 N N . SER A 1 133 ? 3.875 7.483 4.981 1.00 86.19 133 SER A N 1
ATOM 1003 C CA . SER A 1 133 ? 3.336 6.296 5.653 1.00 86.19 133 SER A CA 1
ATOM 1004 C C . SER A 1 133 ? 3.035 6.548 7.134 1.00 86.19 133 SER A C 1
ATOM 1006 O O . SER A 1 133 ? 3.515 7.503 7.749 1.00 86.19 133 SER A O 1
ATOM 1008 N N . ALA A 1 134 ? 2.219 5.672 7.729 1.00 85.69 134 ALA A N 1
ATOM 1009 C CA . ALA A 1 134 ? 1.860 5.721 9.149 1.00 85.69 134 ALA A CA 1
ATOM 1010 C C . ALA A 1 134 ? 2.942 5.152 10.092 1.00 85.69 134 ALA A C 1
ATOM 1012 O O . ALA A 1 134 ? 2.737 5.129 11.308 1.00 85.69 134 ALA A O 1
ATOM 1013 N N . ILE A 1 135 ? 4.079 4.692 9.555 1.00 86.19 135 ILE A N 1
ATOM 1014 C CA . ILE A 1 135 ? 5.202 4.180 10.348 1.00 86.19 135 ILE A CA 1
ATOM 1015 C C . ILE A 1 135 ? 5.691 5.272 11.293 1.00 86.19 135 ILE A C 1
ATOM 1017 O O . ILE A 1 135 ? 5.890 6.410 10.882 1.00 86.19 135 ILE A O 1
ATOM 1021 N N . LYS A 1 136 ? 5.884 4.933 12.569 1.00 84.25 136 LYS A N 1
ATOM 1022 C CA . LYS A 1 136 ? 6.405 5.878 13.557 1.00 84.25 136 LYS A CA 1
ATOM 1023 C C . LYS A 1 136 ? 7.930 5.880 13.539 1.00 84.25 136 LYS A C 1
ATOM 1025 O O . LYS A 1 136 ? 8.544 4.847 13.785 1.00 84.25 136 LYS A O 1
ATOM 1030 N N . LEU A 1 137 ? 8.514 7.053 13.328 1.00 83.44 137 LEU A N 1
ATOM 1031 C CA . LEU A 1 137 ? 9.935 7.340 13.483 1.00 83.44 137 LEU A CA 1
ATOM 1032 C C . LEU A 1 137 ? 10.101 8.209 14.732 1.00 83.44 137 LEU A C 1
ATOM 1034 O O . LEU A 1 137 ? 9.548 9.308 14.792 1.00 83.44 137 LEU A O 1
ATOM 1038 N N . GLN A 1 138 ? 10.821 7.710 15.743 1.00 83.12 138 GLN A N 1
ATOM 1039 C CA . GLN A 1 138 ? 11.021 8.410 17.027 1.00 83.12 138 GLN A CA 1
ATOM 1040 C C . GLN A 1 138 ? 9.694 8.891 17.659 1.00 83.12 138 GLN A C 1
ATOM 1042 O O . GLN A 1 138 ? 9.567 10.013 18.140 1.00 83.12 138 GLN A O 1
ATOM 1047 N N . GLY A 1 139 ? 8.661 8.042 17.613 1.00 85.75 139 GLY A N 1
ATOM 1048 C CA . GLY A 1 139 ? 7.347 8.318 18.207 1.00 85.75 139 GLY A CA 1
ATOM 1049 C C . GLY A 1 139 ? 6.369 9.115 17.331 1.00 85.75 139 GLY A C 1
ATOM 1050 O O . GLY A 1 139 ? 5.174 9.118 17.635 1.00 85.75 139 GLY A O 1
ATOM 1051 N N . GLN A 1 140 ? 6.811 9.711 16.218 1.00 84.94 140 GLN A N 1
ATOM 1052 C CA . GLN A 1 140 ? 5.948 10.466 15.300 1.00 84.94 140 GLN A CA 1
ATOM 1053 C C . GLN A 1 140 ? 5.752 9.741 13.957 1.00 84.94 140 GLN A C 1
ATOM 1055 O O . GLN A 1 140 ? 6.712 9.188 13.429 1.00 84.94 140 GLN A O 1
ATOM 1060 N N . PRO A 1 141 ? 4.539 9.727 13.370 1.00 87.81 141 PRO A N 1
ATOM 1061 C CA . PRO A 1 141 ? 4.318 9.155 12.040 1.00 87.81 141 PRO A CA 1
ATOM 1062 C C . PRO A 1 141 ? 5.168 9.829 10.951 1.00 87.81 141 PRO A C 1
ATOM 1064 O O . PRO A 1 141 ? 5.235 11.059 10.904 1.00 87.81 141 PRO A O 1
ATOM 1067 N N . ALA A 1 142 ? 5.743 9.036 10.045 1.00 86.31 142 ALA A N 1
ATOM 1068 C CA . ALA A 1 142 ? 6.626 9.485 8.970 1.00 86.31 142 ALA A CA 1
ATOM 1069 C C . ALA A 1 142 ? 5.965 10.563 8.103 1.00 86.31 142 ALA A C 1
ATOM 1071 O O . ALA A 1 142 ? 6.546 11.630 7.92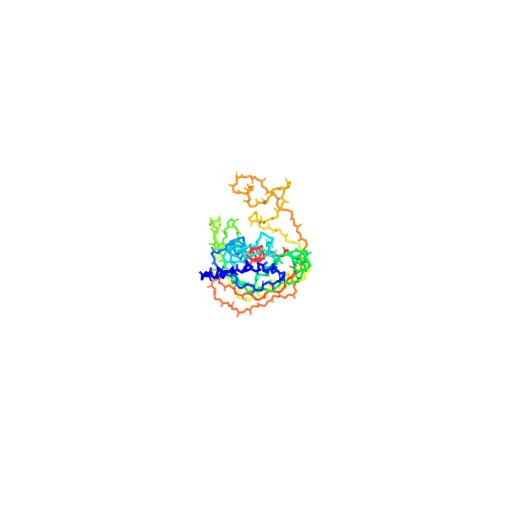0 1.00 86.31 142 ALA A O 1
ATOM 1072 N N . TYR A 1 143 ? 4.695 10.373 7.718 1.00 84.75 143 TYR A N 1
ATOM 1073 C CA . TYR A 1 143 ? 3.963 11.361 6.918 1.00 84.75 143 TYR A CA 1
ATOM 1074 C C . TYR A 1 143 ? 3.889 12.755 7.572 1.00 84.75 143 TYR A C 1
ATOM 1076 O O . TYR A 1 143 ? 3.841 13.758 6.862 1.00 84.75 143 TYR A O 1
ATOM 1084 N N . LYS A 1 144 ? 3.860 12.849 8.913 1.00 84.00 144 LYS A N 1
ATOM 1085 C CA . LYS A 1 144 ? 3.831 14.150 9.605 1.00 84.00 144 LYS A CA 1
ATOM 1086 C C . LYS A 1 144 ? 5.169 14.868 9.469 1.00 84.00 144 LYS A C 1
ATOM 1088 O O . LYS A 1 144 ? 5.176 16.057 9.174 1.00 84.00 144 LYS A O 1
ATOM 1093 N N . ARG A 1 145 ? 6.271 14.134 9.637 1.00 85.88 145 ARG A N 1
ATOM 1094 C CA . ARG A 1 145 ? 7.638 14.659 9.506 1.00 85.88 145 ARG A CA 1
ATOM 1095 C C . ARG A 1 145 ? 7.943 15.058 8.062 1.00 85.88 145 ARG A C 1
ATOM 1097 O O . ARG A 1 145 ? 8.461 16.141 7.825 1.00 85.88 145 ARG A O 1
ATOM 1104 N N . THR A 1 146 ? 7.523 14.246 7.088 1.00 86.06 146 THR A N 1
ATOM 1105 C CA . THR A 1 146 ? 7.651 14.575 5.657 1.00 86.06 146 THR A CA 1
ATOM 1106 C C . THR A 1 146 ? 6.920 15.867 5.306 1.00 86.06 146 THR A C 1
ATOM 1108 O O . THR A 1 146 ? 7.496 16.735 4.662 1.00 86.06 146 THR A O 1
ATOM 1111 N N . ARG A 1 147 ? 5.683 16.049 5.789 1.00 85.81 147 ARG A N 1
ATOM 1112 C CA . ARG A 1 147 ? 4.921 17.295 5.583 1.00 85.81 147 ARG A CA 1
ATOM 1113 C C . ARG A 1 147 ? 5.542 18.513 6.268 1.00 85.81 147 ARG A C 1
ATOM 1115 O O . ARG A 1 147 ? 5.301 19.629 5.826 1.00 85.81 147 ARG A O 1
ATOM 1122 N N . ALA A 1 148 ? 6.321 18.307 7.327 1.00 87.38 148 ALA A N 1
ATOM 1123 C CA . ALA A 1 148 ? 7.097 19.359 7.976 1.00 87.38 148 ALA A CA 1
ATOM 1124 C C . ALA A 1 148 ? 8.410 19.686 7.233 1.00 87.38 148 ALA A C 1
ATOM 1126 O O . A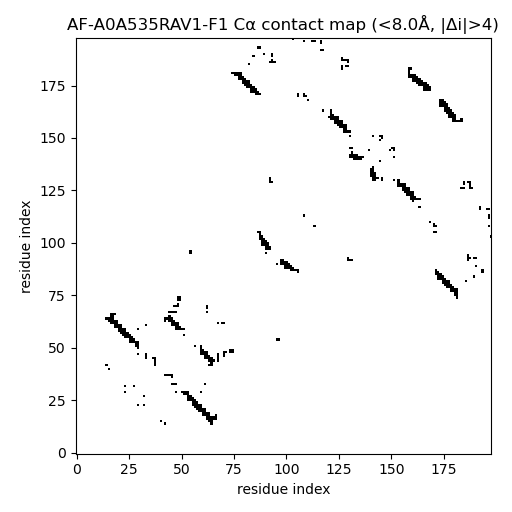LA A 1 148 ? 9.152 20.558 7.676 1.00 87.38 148 ALA A O 1
ATOM 1127 N N . GLY A 1 149 ? 8.706 19.005 6.117 1.00 85.56 149 GLY A N 1
ATOM 1128 C CA . GLY A 1 149 ? 9.928 19.202 5.336 1.00 85.56 149 GLY A CA 1
ATOM 1129 C C . GLY A 1 149 ? 11.173 18.563 5.956 1.00 85.56 149 GLY A C 1
ATOM 1130 O O . GLY A 1 149 ? 12.288 18.870 5.543 1.00 85.56 149 GLY A O 1
ATOM 1131 N N . GLU A 1 150 ? 11.014 17.684 6.948 1.00 86.81 150 GLU A N 1
ATOM 1132 C CA . GLU A 1 150 ? 12.149 17.027 7.592 1.00 86.81 150 GLU A CA 1
ATOM 1133 C C . GLU A 1 150 ? 12.792 15.982 6.670 1.00 86.81 150 GLU A C 1
ATOM 1135 O O . GLU A 1 150 ? 12.110 15.148 6.064 1.00 86.81 150 GLU A O 1
ATOM 1140 N N . ALA A 1 151 ? 14.126 15.973 6.623 1.00 81.75 151 ALA A N 1
ATOM 1141 C CA . ALA A 1 151 ? 14.883 14.917 5.965 1.00 81.75 151 ALA A CA 1
ATOM 1142 C C . ALA A 1 151 ? 14.758 13.616 6.775 1.00 81.75 151 ALA A C 1
ATOM 1144 O O . ALA A 1 151 ? 15.406 13.447 7.808 1.00 81.75 151 ALA A O 1
ATOM 1145 N N . ILE A 1 152 ? 13.900 12.704 6.310 1.00 86.88 152 ILE A N 1
ATOM 1146 C CA . ILE A 1 152 ? 13.720 11.381 6.912 1.00 86.88 152 ILE A CA 1
ATOM 1147 C C . ILE A 1 152 ? 14.290 10.279 6.018 1.00 86.88 152 ILE A C 1
ATOM 1149 O O . ILE A 1 152 ? 14.086 10.263 4.799 1.00 86.88 152 ILE A O 1
ATOM 1153 N N . THR A 1 153 ? 14.953 9.321 6.659 1.00 86.50 153 THR A N 1
ATOM 1154 C CA . THR A 1 153 ? 15.404 8.073 6.040 1.00 86.50 153 THR A CA 1
ATOM 1155 C C . THR A 1 153 ? 14.473 6.954 6.484 1.00 86.50 153 THR A C 1
ATOM 1157 O O . THR A 1 153 ? 14.221 6.789 7.677 1.00 86.50 153 THR A O 1
ATOM 1160 N N . MET A 1 154 ? 13.935 6.208 5.520 1.00 91.44 154 MET A N 1
ATOM 1161 C CA . MET A 1 154 ? 13.077 5.054 5.777 1.00 91.44 154 MET A CA 1
ATOM 1162 C C . MET A 1 154 ? 13.934 3.789 5.771 1.00 91.44 154 MET A C 1
ATOM 1164 O O . MET A 1 154 ? 14.674 3.549 4.822 1.00 91.44 154 MET A O 1
ATOM 1168 N N . GLU A 1 155 ? 13.837 2.986 6.827 1.00 92.12 155 GLU A N 1
ATOM 1169 C CA . GLU A 1 155 ? 14.497 1.681 6.890 1.00 92.12 155 GLU A CA 1
ATOM 1170 C C . GLU A 1 155 ? 13.688 0.633 6.120 1.00 92.12 155 GLU A C 1
ATOM 1172 O O . GLU A 1 155 ? 12.454 0.594 6.217 1.00 92.12 155 GLU A O 1
ATOM 1177 N N . ALA A 1 156 ? 14.392 -0.227 5.379 1.00 95.25 156 ALA A N 1
ATOM 1178 C CA . ALA A 1 156 ? 13.787 -1.352 4.682 1.00 95.25 156 ALA A CA 1
ATOM 1179 C C . ALA A 1 156 ? 13.194 -2.364 5.672 1.00 95.25 156 ALA A C 1
ATOM 1181 O O . ALA A 1 156 ? 13.700 -2.557 6.780 1.00 95.25 156 ALA A O 1
ATOM 1182 N N . ARG A 1 157 ? 12.108 -3.021 5.269 1.00 94.62 157 ARG A N 1
ATOM 1183 C CA . ARG A 1 157 ? 11.391 -4.007 6.080 1.00 94.62 157 ARG A CA 1
ATOM 1184 C C . ARG A 1 157 ? 11.146 -5.270 5.278 1.00 94.62 157 ARG A C 1
ATOM 1186 O O . ARG A 1 157 ? 10.916 -5.201 4.076 1.00 94.62 157 ARG A O 1
ATOM 1193 N N . SER A 1 158 ? 11.169 -6.404 5.969 1.00 96.44 158 SER A N 1
ATOM 1194 C CA . SER A 1 158 ? 10.815 -7.682 5.363 1.00 96.44 158 SER A CA 1
ATOM 1195 C C . SER A 1 158 ? 9.323 -7.718 5.045 1.00 96.44 158 SER A C 1
ATOM 1197 O O . SER A 1 158 ? 8.485 -7.396 5.894 1.00 96.44 158 SER A O 1
ATOM 1199 N N . VAL A 1 159 ? 9.024 -8.089 3.808 1.00 97.31 159 VAL A N 1
ATOM 1200 C CA . VAL A 1 159 ? 7.686 -8.369 3.294 1.00 97.31 159 VAL A CA 1
ATOM 1201 C C . VAL A 1 159 ? 7.764 -9.620 2.429 1.00 97.31 159 VAL A C 1
ATOM 1203 O O . VAL A 1 159 ? 8.829 -9.938 1.906 1.00 97.31 159 VAL A O 1
ATOM 1206 N N . THR A 1 160 ? 6.646 -10.308 2.246 1.00 98.19 160 THR A N 1
ATOM 1207 C CA . THR A 1 160 ? 6.560 -11.446 1.329 1.00 98.19 160 THR A CA 1
ATOM 1208 C C . THR A 1 160 ? 5.468 -11.175 0.308 1.00 98.19 160 THR A C 1
ATOM 1210 O O . THR A 1 160 ? 4.339 -10.844 0.680 1.00 98.19 160 THR A O 1
ATOM 1213 N N . ILE A 1 161 ? 5.779 -11.331 -0.975 1.00 98.44 161 ILE A N 1
ATOM 1214 C CA . ILE A 1 161 ? 4.786 -11.289 -2.050 1.00 98.44 161 ILE A CA 1
ATOM 1215 C C . ILE A 1 161 ? 4.493 -12.727 -2.476 1.00 98.44 161 ILE A C 1
ATOM 1217 O O . ILE A 1 161 ? 5.343 -13.414 -3.038 1.00 98.44 161 ILE A O 1
ATOM 1221 N N . TYR A 1 162 ? 3.283 -13.192 -2.179 1.00 98.19 162 TYR A N 1
ATOM 1222 C CA . TYR A 1 162 ? 2.847 -14.566 -2.430 1.00 98.19 162 TYR A CA 1
ATOM 1223 C C . TYR A 1 162 ? 2.390 -14.770 -3.876 1.00 98.19 162 TYR A C 1
ATOM 1225 O O . TYR A 1 162 ? 2.619 -15.831 -4.452 1.00 98.19 162 TYR A O 1
ATOM 1233 N N . ARG A 1 163 ? 1.748 -13.753 -4.464 1.00 98.19 163 ARG A N 1
ATOM 1234 C CA . ARG A 1 163 ? 1.219 -13.789 -5.832 1.00 98.19 163 ARG A CA 1
ATOM 1235 C C . ARG A 1 163 ? 1.333 -12.420 -6.485 1.00 98.19 163 ARG A C 1
ATOM 1237 O O . ARG A 1 163 ? 0.996 -11.414 -5.862 1.00 98.19 163 ARG A O 1
ATOM 1244 N N . LEU A 1 164 ? 1.743 -12.420 -7.750 1.00 98.00 164 LEU A N 1
ATOM 1245 C CA . LEU A 1 164 ? 1.661 -11.296 -8.679 1.00 98.00 164 LEU A CA 1
ATOM 1246 C C . LEU A 1 164 ? 1.119 -11.818 -10.000 1.00 98.00 164 LEU A C 1
ATOM 1248 O O . LEU A 1 164 ? 1.726 -12.690 -10.618 1.00 98.00 164 LEU A O 1
ATOM 1252 N N . GLU A 1 165 ? -0.014 -11.286 -10.426 1.00 98.38 165 GLU A N 1
ATOM 1253 C CA . GLU A 1 165 ? -0.651 -11.670 -11.678 1.00 98.38 165 GLU A CA 1
ATOM 1254 C C . GLU A 1 165 ? -1.083 -10.435 -12.451 1.00 98.38 165 GLU A C 1
ATOM 1256 O O . GLU A 1 165 ? -1.665 -9.511 -11.884 1.00 98.38 165 GLU A O 1
ATOM 1261 N N . ILE A 1 166 ? -0.804 -10.431 -13.752 1.00 98.50 166 ILE A N 1
ATOM 1262 C CA . ILE A 1 166 ? -1.248 -9.374 -14.656 1.00 98.50 166 ILE A CA 1
ATOM 1263 C C . ILE A 1 166 ? -2.723 -9.593 -14.971 1.00 98.50 166 ILE A C 1
ATOM 1265 O O . ILE A 1 166 ? -3.094 -10.629 -15.515 1.00 98.50 166 ILE A O 1
ATOM 1269 N N . ILE A 1 167 ? -3.541 -8.597 -14.646 1.00 98.56 167 ILE A N 1
ATOM 1270 C CA . ILE A 1 167 ? -4.977 -8.574 -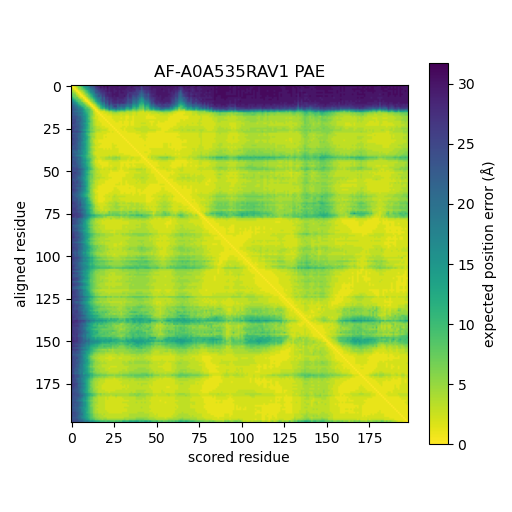14.937 1.00 98.56 167 ILE A CA 1
ATOM 1271 C C . ILE A 1 167 ? -5.255 -7.821 -16.234 1.00 98.56 167 ILE A C 1
ATOM 1273 O O . ILE A 1 167 ? -6.083 -8.256 -17.027 1.00 98.56 167 ILE A O 1
ATOM 1277 N N . ASP A 1 168 ? -4.568 -6.699 -16.446 1.00 98.62 168 ASP A N 1
ATOM 1278 C CA . ASP A 1 168 ? -4.725 -5.874 -17.641 1.00 98.62 168 ASP A CA 1
ATOM 1279 C C . ASP A 1 168 ? -3.422 -5.140 -17.971 1.00 98.62 168 ASP A C 1
ATOM 1281 O O . ASP A 1 168 ? -2.624 -4.823 -17.080 1.00 98.62 168 ASP A O 1
ATOM 1285 N N . TRP A 1 169 ? -3.216 -4.865 -19.257 1.00 97.94 169 TRP A N 1
ATOM 1286 C CA . TRP A 1 169 ? -2.106 -4.064 -19.758 1.00 97.94 169 TRP A CA 1
ATOM 1287 C C . TRP A 1 169 ? -2.593 -3.138 -20.870 1.00 97.94 169 TRP A C 1
ATOM 1289 O O . TRP A 1 169 ? -2.932 -3.576 -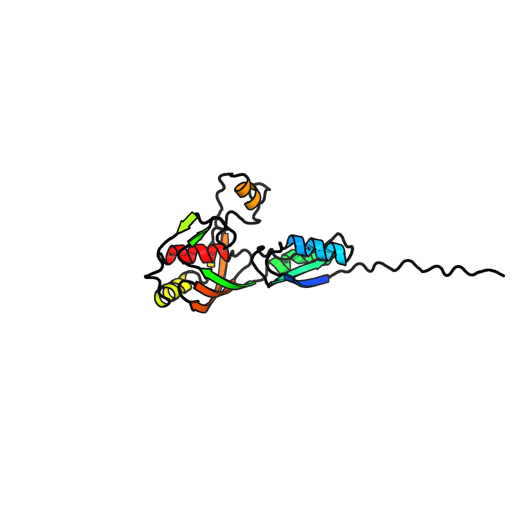21.971 1.00 97.94 169 TRP A O 1
ATOM 1299 N N . GLN A 1 170 ? -2.574 -1.843 -20.579 1.00 96.81 170 GLN A N 1
ATOM 1300 C CA . GLN A 1 170 ? -2.917 -0.764 -21.496 1.00 96.81 170 GLN A CA 1
ATOM 1301 C C . GLN A 1 170 ? -1.810 0.278 -21.419 1.00 96.81 170 GLN A C 1
ATOM 1303 O O . GLN A 1 170 ? -1.909 1.206 -20.621 1.00 96.81 170 GLN A O 1
ATOM 1308 N N . THR A 1 171 ? -0.736 0.098 -22.197 1.00 94.38 171 THR A N 1
ATOM 1309 C CA . THR A 1 171 ? 0.477 0.932 -22.125 1.00 94.38 171 THR A CA 1
ATOM 1310 C C . THR A 1 171 ? 0.146 2.426 -21.949 1.00 94.38 171 THR A C 1
ATOM 1312 O O . THR A 1 171 ? -0.630 2.959 -22.746 1.00 94.38 171 THR A O 1
ATOM 1315 N N . PRO A 1 172 ? 0.723 3.124 -20.948 1.00 95.88 172 PRO A N 1
ATOM 1316 C CA . PRO A 1 172 ? 1.727 2.664 -19.982 1.00 95.88 172 PRO A CA 1
ATOM 1317 C C . PRO A 1 172 ? 1.123 2.224 -18.632 1.00 95.88 172 PRO A C 1
ATOM 1319 O O . PRO A 1 172 ? 1.733 2.429 -17.588 1.00 95.88 172 PRO A O 1
ATOM 1322 N N . MET A 1 173 ? -0.094 1.680 -18.614 1.00 98.19 173 MET A N 1
ATOM 1323 C CA . MET A 1 173 ? -0.793 1.242 -17.403 1.00 98.19 173 MET A CA 1
ATOM 1324 C C . MET A 1 173 ? -0.826 -0.284 -17.272 1.00 98.19 173 MET A C 1
ATOM 1326 O O . MET A 1 173 ? -1.241 -0.990 -18.189 1.00 98.19 173 MET A O 1
ATOM 1330 N N . LEU A 1 174 ? -0.447 -0.785 -16.095 1.00 98.56 174 LEU A N 1
ATOM 1331 C CA . LEU A 1 174 ? -0.487 -2.201 -15.721 1.00 98.56 174 LEU A CA 1
ATOM 1332 C C . LEU A 1 174 ? -1.409 -2.404 -14.529 1.00 98.56 174 LEU A C 1
ATOM 1334 O O . LEU A 1 174 ? -1.187 -1.802 -13.480 1.00 98.56 174 LEU A O 1
ATOM 1338 N N . THR A 1 175 ? -2.382 -3.301 -14.643 1.00 98.75 175 THR A N 1
ATOM 1339 C CA . THR A 1 175 ? -3.187 -3.736 -13.500 1.00 98.75 175 THR A CA 1
ATOM 1340 C C . THR A 1 175 ? -2.708 -5.093 -13.006 1.00 98.75 175 THR A C 1
ATOM 1342 O O . THR A 1 175 ? -2.649 -6.056 -13.769 1.00 98.75 175 THR A O 1
ATOM 1345 N N . LEU A 1 176 ? -2.400 -5.174 -11.712 1.00 98.69 176 LEU A N 1
ATOM 1346 C CA . LEU A 1 176 ? -1.944 -6.384 -11.035 1.00 98.69 176 LEU A CA 1
ATOM 1347 C C . LEU A 1 176 ? -2.948 -6.843 -9.977 1.00 98.69 176 LEU A C 1
ATOM 1349 O O . LEU A 1 176 ? -3.480 -6.021 -9.227 1.00 98.69 176 LEU A O 1
ATOM 1353 N N . ALA A 1 177 ? -3.132 -8.157 -9.865 1.00 98.75 177 ALA A N 1
ATOM 1354 C CA . ALA A 1 177 ? -3.638 -8.812 -8.666 1.00 98.75 177 ALA A CA 1
ATOM 1355 C C . ALA A 1 177 ? -2.453 -9.267 -7.807 1.00 98.75 177 ALA A C 1
ATOM 1357 O O . ALA A 1 177 ? -1.515 -9.899 -8.298 1.00 98.75 177 ALA A O 1
ATOM 1358 N N . ILE A 1 178 ? -2.482 -8.901 -6.528 1.00 98.69 178 ILE A N 1
ATOM 1359 C CA . ILE A 1 178 ? -1.348 -9.011 -5.610 1.00 98.69 178 ILE A CA 1
ATOM 1360 C C . ILE A 1 178 ? -1.826 -9.671 -4.322 1.00 98.69 178 ILE A C 1
ATOM 1362 O O . ILE A 1 178 ? -2.765 -9.178 -3.701 1.00 98.69 178 ILE A O 1
ATOM 1366 N N . GLU A 1 179 ? -1.152 -10.728 -3.879 1.00 98.50 179 GLU A N 1
ATOM 1367 C CA . GLU A 1 179 ? -1.321 -11.295 -2.535 1.00 98.50 179 GLU A CA 1
ATOM 1368 C C . GLU A 1 179 ? -0.002 -11.158 -1.777 1.00 98.50 179 GLU A C 1
ATOM 1370 O O . GLU A 1 179 ? 1.050 -11.549 -2.283 1.00 98.50 179 GLU A O 1
ATOM 1375 N N . CYS A 1 180 ? -0.031 -10.581 -0.578 1.00 98.06 180 CYS A N 1
ATOM 1376 C CA . CYS A 1 180 ? 1.185 -10.234 0.153 1.00 98.06 180 CYS A CA 1
ATOM 1377 C C . CYS A 1 180 ? 1.021 -10.294 1.674 1.00 98.06 180 CYS A C 1
ATOM 1379 O O . CYS A 1 180 ? -0.088 -10.337 2.215 1.00 98.06 180 CYS A O 1
ATOM 1381 N N . SER A 1 181 ? 2.146 -10.301 2.382 1.00 96.69 181 SER A N 1
ATOM 1382 C CA . SER A 1 181 ? 2.188 -10.256 3.841 1.00 96.69 181 SER A CA 1
ATOM 1383 C C . SER A 1 181 ? 1.701 -8.905 4.377 1.00 96.69 181 SER A C 1
ATOM 1385 O O . SER A 1 181 ? 1.668 -7.890 3.666 1.00 96.69 181 SER A O 1
ATOM 1387 N N . LYS A 1 182 ? 1.400 -8.846 5.682 1.00 92.19 182 LYS A N 1
ATOM 1388 C CA . LYS A 1 182 ? 1.184 -7.567 6.373 1.00 92.19 182 LYS A CA 1
ATOM 1389 C C . LYS A 1 182 ? 2.365 -6.613 6.160 1.00 92.19 182 LYS A C 1
ATOM 1391 O O . LYS A 1 182 ? 3.510 -7.031 6.023 1.00 92.19 182 LYS A O 1
ATOM 1396 N N . GLY A 1 183 ? 2.076 -5.314 6.181 1.00 91.06 183 GLY A N 1
ATOM 1397 C CA . GLY A 1 183 ? 3.097 -4.267 6.086 1.00 91.06 183 GLY A CA 1
ATOM 1398 C C . GLY A 1 183 ? 3.632 -3.997 4.678 1.00 91.06 183 GLY A C 1
ATOM 1399 O O . GLY A 1 183 ? 4.367 -3.028 4.525 1.00 91.06 183 GLY A O 1
ATOM 1400 N N . THR A 1 184 ? 3.231 -4.776 3.670 1.00 95.88 184 THR A N 1
ATOM 1401 C CA . THR A 1 184 ? 3.563 -4.508 2.266 1.00 95.88 184 THR A CA 1
ATOM 1402 C C . THR A 1 184 ? 2.896 -3.222 1.786 1.00 95.88 184 THR A C 1
ATOM 1404 O O . THR A 1 184 ? 1.682 -3.045 1.915 1.00 95.88 184 THR A O 1
ATOM 1407 N N . TYR A 1 185 ? 3.690 -2.328 1.207 1.00 96.06 185 TYR A N 1
ATOM 1408 C CA . TYR A 1 185 ? 3.235 -1.112 0.553 1.00 96.06 185 TYR A CA 1
ATOM 1409 C C . TYR A 1 185 ? 3.151 -1.349 -0.950 1.00 96.06 185 TYR A C 1
ATOM 1411 O O . TYR A 1 185 ? 4.164 -1.437 -1.639 1.00 96.06 185 TYR A O 1
ATOM 1419 N N . ILE A 1 186 ? 1.926 -1.391 -1.474 1.00 97.62 186 ILE A N 1
ATOM 1420 C CA . ILE A 1 186 ? 1.694 -1.524 -2.920 1.00 97.62 186 ILE A CA 1
ATOM 1421 C C . ILE A 1 186 ? 2.263 -0.323 -3.688 1.00 97.62 186 ILE A C 1
ATOM 1423 O O . ILE A 1 186 ? 2.766 -0.481 -4.792 1.00 97.62 186 ILE A O 1
ATOM 1427 N N . ARG A 1 187 ? 2.276 0.860 -3.063 1.00 97.12 187 ARG A N 1
ATOM 1428 C CA . ARG A 1 187 ? 2.931 2.063 -3.594 1.00 97.12 187 ARG A CA 1
ATOM 1429 C C . ARG A 1 187 ? 4.442 1.889 -3.779 1.00 97.12 187 ARG A C 1
ATOM 1431 O O . ARG A 1 187 ? 4.969 2.268 -4.814 1.00 97.12 187 ARG A O 1
ATOM 1438 N N . SER A 1 188 ? 5.128 1.271 -2.814 1.00 97.56 188 SER A N 1
ATOM 1439 C CA . SER A 1 188 ? 6.553 0.949 -2.964 1.00 97.56 188 SER A CA 1
ATOM 1440 C C . SER A 1 188 ? 6.773 -0.112 -4.039 1.00 97.56 188 SER A C 1
ATOM 1442 O O . SER A 1 188 ? 7.646 0.068 -4.869 1.00 97.56 188 SER A O 1
ATOM 1444 N N . LEU A 1 189 ? 5.940 -1.162 -4.094 1.00 98.06 189 LEU A N 1
ATOM 1445 C CA . LEU A 1 189 ? 6.008 -2.156 -5.175 1.00 98.06 189 LEU A CA 1
ATOM 1446 C C . LEU A 1 189 ? 5.862 -1.501 -6.560 1.00 98.06 189 LEU A C 1
ATOM 1448 O O . LEU A 1 189 ? 6.611 -1.830 -7.472 1.00 98.06 189 LEU A O 1
ATOM 1452 N N . ALA A 1 190 ? 4.918 -0.569 -6.709 1.00 98.00 190 ALA A N 1
ATOM 1453 C CA . ALA A 1 190 ? 4.716 0.177 -7.946 1.00 98.00 190 ALA A CA 1
ATOM 1454 C C . ALA A 1 190 ? 5.941 1.023 -8.320 1.00 98.00 190 ALA A C 1
ATOM 1456 O O . ALA A 1 190 ? 6.367 1.001 -9.473 1.00 98.00 190 ALA A O 1
ATOM 1457 N N . TYR A 1 191 ? 6.516 1.728 -7.342 1.00 97.75 191 TYR A N 1
ATOM 1458 C CA . TYR A 1 191 ? 7.742 2.502 -7.524 1.00 97.75 191 TYR A CA 1
ATOM 1459 C C . TYR A 1 191 ? 8.916 1.609 -7.942 1.00 97.75 191 TYR A C 1
ATOM 1461 O O . TYR A 1 191 ? 9.526 1.852 -8.976 1.00 97.75 191 TYR A O 1
ATOM 1469 N N . ASP A 1 192 ? 9.188 0.546 -7.184 1.00 97.69 192 ASP A N 1
ATOM 1470 C CA . ASP A 1 192 ? 10.324 -0.352 -7.404 1.00 97.69 192 ASP A CA 1
ATOM 1471 C C . ASP A 1 192 ? 10.221 -1.085 -8.756 1.00 97.69 192 ASP A C 1
ATOM 1473 O O . ASP A 1 192 ? 11.228 -1.261 -9.443 1.00 97.69 192 ASP A O 1
ATOM 1477 N N . LEU A 1 193 ? 9.009 -1.484 -9.169 1.00 97.81 193 LEU A N 1
ATOM 1478 C CA . LEU A 1 193 ? 8.768 -2.052 -10.499 1.00 97.81 193 LEU A CA 1
ATOM 1479 C C . LEU A 1 193 ? 9.039 -1.023 -11.604 1.00 97.81 193 LEU A C 1
ATOM 1481 O O . LEU A 1 193 ? 9.650 -1.373 -12.610 1.00 97.81 193 LEU A O 1
ATOM 1485 N N . GLY A 1 194 ? 8.629 0.232 -11.398 1.00 97.12 194 GLY A N 1
ATOM 1486 C CA . GLY A 1 194 ? 8.941 1.346 -12.293 1.00 97.12 194 GLY A CA 1
ATOM 1487 C C . GLY A 1 194 ? 10.446 1.562 -12.457 1.00 97.12 194 GLY A C 1
ATOM 1488 O O . GLY A 1 194 ? 10.930 1.611 -13.585 1.00 97.12 194 GLY A O 1
ATOM 1489 N N . GLU A 1 195 ? 11.193 1.598 -11.350 1.00 96.81 195 GLU A N 1
ATOM 1490 C CA . GLU A 1 195 ? 12.656 1.762 -11.369 1.00 96.81 195 GLU A CA 1
ATOM 1491 C C . GLU A 1 195 ? 13.367 0.633 -12.122 1.00 96.81 195 GLU A C 1
ATOM 1493 O O . GLU A 1 195 ? 14.354 0.878 -12.811 1.00 96.81 195 GLU A O 1
ATOM 1498 N N . GLN A 1 196 ? 12.888 -0.608 -11.993 1.00 96.44 196 GLN A N 1
ATOM 1499 C CA . GLN A 1 196 ? 13.477 -1.747 -12.702 1.00 96.44 196 GLN A CA 1
ATOM 1500 C C . GLN A 1 196 ? 13.096 -1.793 -14.186 1.00 96.44 196 GLN A C 1
ATOM 1502 O O . GLN A 1 196 ? 13.843 -2.372 -14.974 1.00 96.44 196 GLN A O 1
ATOM 1507 N N . SER A 1 197 ? 11.959 -1.205 -14.568 1.00 94.31 197 SER A N 1
ATOM 1508 C CA . SER A 1 197 ? 11.499 -1.170 -15.961 1.00 94.31 197 SER A CA 1
ATOM 1509 C C . SER A 1 197 ? 12.112 -0.054 -16.816 1.00 94.31 197 SER A C 1
ATOM 1511 O O . SER A 1 197 ? 11.980 -0.116 -18.038 1.00 94.31 197 SER A O 1
ATOM 1513 N N . GLY A 1 198 ? 12.780 0.930 -16.194 1.00 88.69 198 GLY A N 1
ATOM 1514 C CA . GLY A 1 198 ? 13.392 2.092 -16.860 1.00 88.69 198 GLY A CA 1
ATOM 1515 C C . GLY A 1 198 ? 12.639 3.400 -16.648 1.00 88.69 198 GLY A C 1
ATOM 1516 O O . GLY A 1 198 ? 11.537 3.549 -17.215 1.00 88.69 198 GLY A O 1
#

Mean predicted aligned error: 6.31 Å

pLDDT: mean 91.46, std 12.19, range [40.59, 98.75]

Solvent-accessible surface area (backbone atoms only — not comparable to full-atom values): 11619 Å² total; per-residue (Å²): 136,84,83,80,77,82,76,76,73,78,78,79,78,76,78,65,64,40,75,45,84,36,74,42,55,57,81,38,46,53,63,55,53,38,52,51,51,27,63,74,69,73,40,86,55,51,41,64,30,59,87,52,56,33,81,46,62,42,87,34,47,33,18,24,42,73,35,48,76,52,28,62,67,60,39,62,43,68,47,76,46,77,49,76,40,62,56,39,58,40,31,74,51,46,46,94,87,37,58,80,76,47,73,49,77,54,87,87,66,45,70,70,58,53,62,70,50,55,69,78,61,47,42,79,43,77,45,54,56,52,60,68,32,81,56,63,56,96,86,40,39,31,35,62,43,48,75,70,69,48,95,78,84,69,70,65,38,80,31,36,29,79,43,81,42,84,76,47,77,55,89,60,32,40,29,34,40,37,32,28,37,42,91,62,50,67,39,35,53,46,47,55,53,40,67,74,71,95